Protein AF-0000000080309346 (afdb_homodimer)

Sequence (350 aa):
MGEFDDLDEEKTLVEESRDTLKDLIPDAPPVAPLEVVFDREMHQAGVISADVPYRALEIWTQNRVYMVDSTMTCCEVRDRHTGVEDKKHSVLGARLVGGQRKYGKTLHVARPFPVPGTEAVFERDGKRTPAGVTSKVERVVLHIRVTSVVMEQQGAWDDVTSAFLHPSFGHRGSRMGEFDDLDEEKTLVEESRDTLKDLIPDAPPVAPLEVVFDREMHQAGVISADVPYRALEIWTQNRVYMVDSTMTCCEVRDRHTGVEDKKHSVLGARLVGGQRKYGKTLHVARPFPVPGTEAVFERDGKRTPAGVTSKVERVVLHIRVTSVVMEQQGAWDDVTSAFLHPSFGHRGSR

Solvent-accessible surface area (backbone atoms only — not comparable to full-atom values): 19185 Å² total; per-residue (Å²): 137,88,71,87,65,75,70,64,69,71,65,64,67,73,63,61,74,76,68,48,64,41,77,75,34,80,76,19,55,99,56,66,57,60,41,79,42,81,42,78,45,80,41,56,63,86,63,70,70,55,74,60,76,54,62,21,32,39,41,28,34,88,58,35,32,40,29,18,27,67,87,33,27,24,74,46,37,24,34,58,88,77,61,48,72,46,91,76,49,78,46,58,72,15,31,57,39,12,14,36,38,77,52,93,52,30,36,35,38,22,29,44,49,40,36,36,44,16,18,40,32,24,24,32,88,97,43,90,51,68,56,36,68,52,65,50,24,65,40,29,39,37,36,41,36,38,37,34,31,42,44,90,66,92,7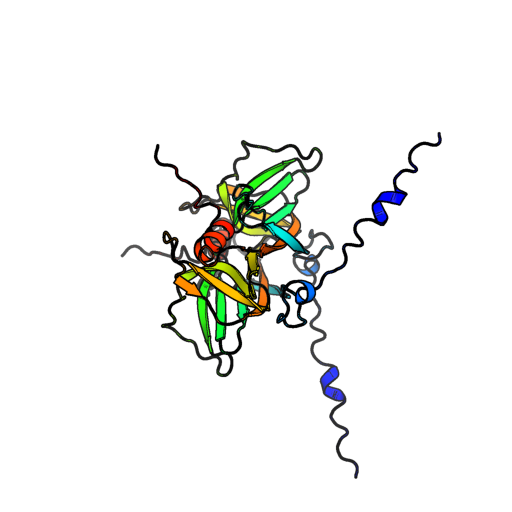5,54,55,66,57,49,51,42,42,68,49,38,40,86,68,50,82,74,64,85,123,138,84,72,86,64,76,79,67,65,73,74,68,64,83,74,63,75,75,74,47,63,43,76,76,34,79,76,18,54,99,56,67,55,62,41,79,43,82,42,78,45,81,41,56,63,87,62,70,70,57,73,59,75,56,63,21,31,39,41,28,34,89,58,33,33,38,29,18,27,67,86,34,27,25,75,44,37,24,34,56,87,78,61,49,72,46,93,77,49,78,44,59,71,15,31,56,41,11,14,37,37,77,52,93,54,30,36,36,38,23,29,43,48,39,34,36,42,17,18,38,34,2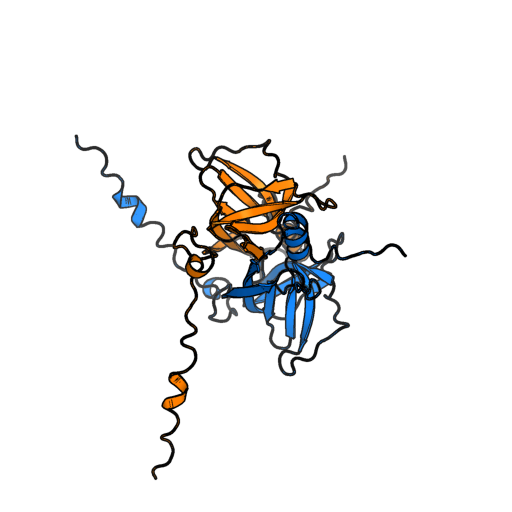4,25,31,87,96,43,92,49,66,54,37,68,53,65,52,25,64,39,30,38,37,36,40,34,38,36,36,32,41,41,88,67,91,75,53,56,67,58,50,51,40,43,68,50,38,41,86,69,49,80,76,63,87,124

Secondary structure (DSSP, 8-state):
-----TTSGGGTS-------HHHHSTT--SS-S-EEEEEEEEEETT---TTS--EEEEEEESSEEEEEETTSBEEEEEETTT--B-TT-TTTTPEEEEEEEEETTEEEEEESS--TTSEEEEE-TT-SSEEEEEEEEEEEEEEEEEEEEE-SSTT-HHHHHHHHH-TTS------/---TTGGGGGGG--------HHHHSTT--SS-S-EEEEEEEEEETT---TTS--EEEEEEESSEEEEEETTSBEEEEEETTT--B-TT-TTTTPEEEEEEEEETTEEEEEESS--TTSEEEEE-TT-SSEEEEEEEEEEEEEEEEEEEEE-SSTT-HHHHHHHHH-TTS------

Foldseek 3Di:
DPPDPPVPVVPPPPVVPPPQPCNVQVPFPRDHQEAEDEAEAEDEPPPPPLPDQDFFKWWDDPFKIFTAGPQQFGAWIAGPPPRHTDPPDQRHRWHWCEWWDDDPPDIDTGPPYYGANTWIWTCHPPDPDTSDIDPGTHHMYGYDYDYHYDYPDPDCVVVVCCSNVVSVPPDPPDD/DPPPPPPPPVVPPPPPVPPAPCNVQVPFPRDHQEAEDEAEAEDEPPPPPLPDQDFFKWWDDPFKIFTAGPQQFGAWIAGPPPRHTDPPDQRHRWGWCEWWDDDPPDIDTGPPYYGANTWIWTCHPPDPDTSDIDPGTHHMYGYDYDYHYDDPDPDCVVVVCCSNVVSVPPDPDDD

Organism: NCBI:txid927083

Nearest PDB structures (foldseek):
  8utw-assembly1_K  TM=1.770E-01  e=1.690E+00  Homo sapiens
  8uts-assembly1_K  TM=3.110E-01  e=6.000E+00  Homo sapiens
  8utw-assembly1_K  TM=1.766E-01  e=8.113E-01  Homo sapiens
  6rru-assembly1_A  TM=3.613E-01  e=8.367E+00  Drosophila melanogaster
  1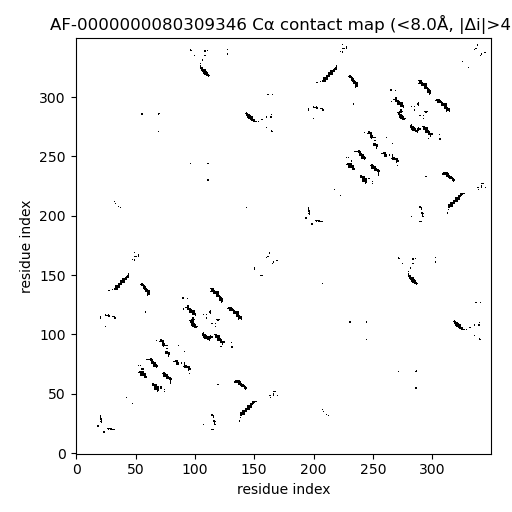qx1-assembly1_A  TM=3.593E-01  e=8.883E+00  Drosophila melanogaster

Radius of gyration: 21.92 Å; Cα contacts (8 Å, |Δi|>4): 772; chains: 2; bounding box: 73×60×72 Å

Structure (mmCIF, N/CA/C/O backbone):
data_AF-0000000080309346-model_v1
#
loop_
_entity.id
_entity.type
_entity.pdbx_description
1 polymer 'Uncharacterized protein'
#
loop_
_atom_site.group_PDB
_atom_site.id
_atom_site.type_symbol
_atom_site.label_atom_id
_atom_site.label_alt_id
_atom_site.label_comp_id
_atom_site.label_asym_id
_atom_site.label_entity_id
_atom_site.label_seq_id
_atom_site.pdbx_PDB_ins_code
_atom_site.Cartn_x
_atom_site.Cartn_y
_atom_site.Cartn_z
_atom_site.occupancy
_atom_site.B_iso_or_equiv
_atom_site.auth_seq_id
_atom_site.auth_comp_id
_atom_site.auth_asym_id
_atom_site.auth_atom_id
_atom_site.pdbx_PDB_model_num
ATOM 1 N N . MET A 1 1 ? 44.406 -11.766 17.891 1 22.55 1 MET A N 1
ATOM 2 C CA . MET A 1 1 ? 43.219 -12.555 18.234 1 22.55 1 MET A CA 1
ATOM 3 C C . MET A 1 1 ? 42.031 -11.648 18.516 1 22.55 1 MET A C 1
ATOM 5 O O . MET A 1 1 ? 40.875 -12.055 18.344 1 22.55 1 MET A O 1
ATOM 9 N N . GLY A 1 2 ? 42.188 -10.43 19.172 1 23.38 2 GLY A N 1
ATOM 10 C CA . GLY A 1 2 ? 41.188 -9.875 20.078 1 23.38 2 GLY A CA 1
ATOM 11 C C . GLY A 1 2 ? 40.062 -9.18 19.375 1 23.38 2 GLY A C 1
ATOM 12 O O . GLY A 1 2 ? 39.375 -8.344 19.969 1 23.38 2 GLY A O 1
ATOM 13 N N . GLU A 1 3 ? 39.781 -9.258 18.109 1 22.94 3 GLU A N 1
ATOM 14 C CA . GLU A 1 3 ? 39.344 -8.18 17.234 1 22.94 3 GLU A CA 1
ATOM 15 C C . GLU A 1 3 ? 37.844 -7.934 17.406 1 22.94 3 GLU A C 1
ATOM 17 O O . GLU A 1 3 ? 37.375 -6.805 17.234 1 22.94 3 GLU A O 1
ATOM 22 N N . PHE A 1 4 ? 36.906 -8.961 17.234 1 26.2 4 PHE A N 1
ATOM 23 C CA . PHE A 1 4 ? 35.594 -8.695 16.688 1 26.2 4 PHE A CA 1
ATOM 24 C C . PHE A 1 4 ? 34.656 -8.164 17.766 1 26.2 4 PHE A C 1
ATOM 26 O O . PHE A 1 4 ? 33.781 -8.875 18.234 1 26.2 4 PHE A O 1
ATOM 33 N N . ASP A 1 5 ? 35.031 -7.441 18.781 1 25.44 5 ASP A N 1
ATOM 34 C CA . ASP A 1 5 ? 34.312 -6.973 19.969 1 25.44 5 ASP A CA 1
ATOM 35 C C . ASP A 1 5 ? 33.188 -6.023 19.578 1 25.44 5 ASP A C 1
ATOM 37 O O . ASP A 1 5 ? 32.5 -5.496 20.453 1 25.44 5 ASP A O 1
ATOM 41 N N . ASP A 1 6 ? 33.312 -5.301 18.438 1 26.95 6 ASP A N 1
ATOM 42 C CA . ASP A 1 6 ? 32.562 -4.074 18.203 1 26.95 6 ASP A CA 1
ATOM 43 C C . ASP A 1 6 ? 31.094 -4.375 17.953 1 26.95 6 ASP A C 1
ATOM 45 O O . ASP A 1 6 ? 30.344 -3.5 17.516 1 26.95 6 ASP A O 1
ATOM 49 N N . LEU A 1 7 ? 30.656 -5.594 18.078 1 30.23 7 LEU A N 1
ATOM 50 C CA . LEU A 1 7 ? 29.312 -6.094 17.797 1 30.23 7 LEU A CA 1
ATOM 51 C C . LEU A 1 7 ? 28.312 -5.59 18.828 1 30.23 7 LEU A C 1
ATOM 53 O O . LEU A 1 7 ? 27.094 -5.688 18.625 1 30.23 7 LEU A O 1
ATOM 57 N N . ASP A 1 8 ? 28.781 -5.258 20.031 1 30.09 8 ASP A N 1
ATOM 58 C CA . ASP A 1 8 ? 27.906 -5.012 21.188 1 30.09 8 ASP A CA 1
ATOM 59 C C . ASP A 1 8 ? 27.172 -3.686 21.031 1 30.09 8 ASP A C 1
ATOM 61 O O . ASP A 1 8 ? 26.094 -3.502 21.609 1 30.09 8 ASP A O 1
ATOM 65 N N . GLU A 1 9 ? 27.875 -2.639 20.578 1 29.47 9 GLU A N 1
ATOM 66 C CA . GLU A 1 9 ? 27.328 -1.287 20.641 1 29.47 9 GLU A CA 1
ATOM 67 C C . GLU A 1 9 ? 26.141 -1.124 19.703 1 29.47 9 GLU A C 1
ATOM 69 O O . GLU A 1 9 ? 25.438 -0.109 19.734 1 29.47 9 GLU A O 1
ATOM 74 N N . GLU A 1 10 ? 26.078 -1.976 18.688 1 29.19 10 GLU A N 1
ATOM 75 C CA . GLU A 1 10 ? 25.062 -1.726 17.672 1 29.19 10 GLU A CA 1
ATOM 76 C C . GLU A 1 10 ? 23.672 -2.057 18.219 1 29.19 10 GLU A C 1
ATOM 78 O O . GLU A 1 10 ? 22.672 -1.909 17.5 1 29.19 10 GLU A O 1
ATOM 83 N N . LYS A 1 11 ? 23.5 -2.686 19.328 1 33.53 11 LYS A N 1
ATOM 84 C CA . LYS A 1 11 ? 22.25 -3.08 19.969 1 33.53 11 LYS A CA 1
ATOM 85 C C . LYS A 1 11 ? 21.453 -1.859 20.438 1 33.53 11 LYS A C 1
ATOM 87 O O . LYS A 1 11 ? 20.234 -1.921 20.578 1 33.53 11 LYS A O 1
ATOM 92 N N . THR A 1 12 ? 22.141 -0.915 21.094 1 30.8 12 THR A N 1
ATOM 93 C CA . THR A 1 12 ? 21.469 0.122 21.875 1 30.8 12 THR A CA 1
ATOM 94 C C . THR A 1 12 ? 20.656 1.041 20.969 1 30.8 12 THR A C 1
ATOM 96 O O . THR A 1 12 ? 19.734 1.722 21.422 1 30.8 12 THR A O 1
ATOM 99 N N . LEU A 1 13 ? 21.266 1.387 19.859 1 29.44 13 LEU A N 1
ATOM 100 C CA . LEU A 1 13 ? 20.719 2.594 19.234 1 29.44 13 LEU A CA 1
ATOM 101 C C . LEU A 1 13 ? 19.25 2.416 18.906 1 29.44 13 LEU A C 1
ATOM 103 O O . LEU A 1 13 ? 18.484 3.391 18.859 1 29.44 13 LEU A O 1
ATOM 107 N N . VAL A 1 14 ? 18.938 1.301 18.406 1 29.38 14 VAL A N 1
ATOM 108 C CA . VAL A 1 14 ? 17.594 1.393 17.828 1 29.38 14 VAL A CA 1
ATOM 109 C C . VAL A 1 14 ? 16.547 1.301 18.922 1 29.38 14 VAL A C 1
ATOM 111 O O . VAL A 1 14 ? 15.977 0.232 19.156 1 29.38 14 VAL A O 1
ATOM 114 N N . GLU A 1 15 ? 16.891 1.349 20.125 1 32.53 15 GLU A N 1
ATOM 115 C CA . GLU A 1 15 ? 15.75 1.558 21.016 1 32.53 15 GLU A CA 1
ATOM 116 C C . GLU A 1 15 ? 14.898 2.74 20.562 1 32.53 15 GLU A C 1
ATOM 118 O O . GLU A 1 15 ? 15.125 3.875 21 1 32.53 15 GLU A O 1
ATOM 123 N N . GLU A 1 16 ? 14.844 3.09 19.281 1 36.12 16 GLU A N 1
ATOM 124 C CA . GLU A 1 16 ? 14.047 4.207 18.766 1 36.12 16 GLU A CA 1
ATOM 125 C C . GLU A 1 16 ? 12.742 4.355 19.547 1 36.12 16 GLU A C 1
ATOM 127 O O . GLU A 1 16 ? 12 3.383 19.719 1 36.12 16 GLU A O 1
ATOM 132 N N . SER A 1 17 ? 12.656 5.156 20.484 1 36.19 17 SER A N 1
ATOM 133 C CA . SER A 1 17 ? 11.461 5.602 21.203 1 36.19 17 SER A CA 1
ATOM 134 C C . SER A 1 17 ? 10.211 5.41 20.344 1 36.19 17 SER A C 1
ATOM 136 O O . SER A 1 17 ? 10.109 5.953 19.25 1 36.19 17 SER A O 1
ATOM 138 N N . ARG A 1 18 ? 9.641 4.258 20.281 1 41.69 18 ARG A N 1
ATOM 139 C CA . ARG A 1 18 ? 8.344 3.971 19.672 1 41.69 18 ARG A CA 1
ATOM 140 C C . ARG A 1 18 ? 7.414 5.176 19.766 1 41.69 18 ARG A C 1
ATOM 142 O O . ARG A 1 18 ? 6.672 5.312 20.734 1 41.69 18 ARG A O 1
ATOM 149 N N . ASP A 1 19 ? 7.965 6.355 19.578 1 50.31 19 ASP A N 1
ATOM 150 C CA . ASP A 1 19 ? 7.008 7.449 19.453 1 50.31 19 ASP A CA 1
ATOM 151 C C . ASP A 1 19 ? 5.746 6.988 18.719 1 50.31 19 ASP A C 1
ATOM 153 O O . ASP A 1 19 ? 5.824 6.348 17.672 1 50.31 19 ASP A O 1
ATOM 157 N N . THR A 1 20 ? 4.777 6.805 19.562 1 65.5 20 THR A N 1
ATOM 158 C CA . THR A 1 20 ? 3.447 6.422 19.109 1 65.5 20 THR A CA 1
ATOM 159 C C . THR A 1 20 ? 2.84 7.52 18.234 1 65.5 20 THR A C 1
ATOM 161 O O . THR A 1 20 ? 3.336 8.648 18.219 1 65.5 20 THR A O 1
ATOM 164 N N . LEU A 1 21 ? 2.107 7.18 17.266 1 75.38 21 LEU A N 1
ATOM 165 C CA . LEU A 1 21 ? 1.344 8.117 16.438 1 75.38 21 LEU A CA 1
ATOM 166 C C . LEU A 1 21 ? 0.825 9.273 17.297 1 75.38 21 LEU A C 1
ATOM 168 O O . LEU A 1 21 ? 0.794 10.422 16.844 1 75.38 21 LEU A O 1
ATOM 172 N N . LYS A 1 22 ? 0.663 9.055 18.531 1 76.19 22 LYS A N 1
ATOM 173 C CA . LYS A 1 22 ? 0.083 10.055 19.422 1 76.19 22 LYS A CA 1
ATOM 174 C C . LYS A 1 22 ? 1.103 11.133 19.781 1 76.19 22 LYS A C 1
ATOM 176 O O . LYS A 1 22 ? 0.738 12.281 20.016 1 76.19 22 LYS A O 1
ATOM 181 N N . ASP A 1 23 ? 2.299 10.758 19.797 1 76.56 23 ASP A N 1
ATOM 182 C CA . ASP A 1 23 ? 3.346 11.719 20.141 1 76.56 23 ASP A CA 1
ATOM 183 C C . ASP A 1 23 ? 3.574 12.695 18.984 1 76.56 23 ASP A C 1
ATOM 185 O O . ASP A 1 23 ? 4.051 13.812 19.203 1 76.56 23 ASP A O 1
ATOM 189 N N . LEU A 1 24 ? 3.168 12.266 17.891 1 77.19 24 LEU A N 1
ATOM 190 C CA . LEU A 1 24 ? 3.41 13.062 16.688 1 77.19 24 LEU A CA 1
ATOM 191 C C . LEU A 1 24 ? 2.164 13.844 16.297 1 77.19 24 LEU A C 1
ATOM 193 O O . LEU A 1 24 ? 2.252 15.023 15.953 1 77.19 24 LEU A O 1
ATOM 197 N N . ILE A 1 25 ? 1.059 13.164 16.438 1 81.38 25 ILE A N 1
ATOM 198 C CA . ILE A 1 25 ? -0.23 13.742 16.078 1 81.38 25 ILE A CA 1
ATOM 199 C C . ILE A 1 25 ? -1.135 13.797 17.312 1 81.38 25 ILE A C 1
ATOM 201 O O . ILE A 1 25 ? -1.684 12.773 17.719 1 81.38 25 ILE A O 1
ATOM 205 N N . PRO A 1 26 ? -1.257 14.867 17.891 1 78.75 26 PRO A N 1
ATOM 206 C CA . PRO A 1 26 ? -1.92 15.023 19.188 1 78.75 26 PRO A CA 1
ATOM 207 C C . PRO A 1 26 ? -3.297 14.367 19.219 1 78.75 26 PRO A C 1
ATOM 209 O O . PRO A 1 26 ? -3.684 13.789 20.25 1 78.75 26 PRO A O 1
ATOM 212 N N . ASP A 1 27 ? -4.129 14.406 18.219 1 80.56 27 ASP A N 1
ATOM 213 C CA . ASP A 1 27 ? -5.496 13.898 18.266 1 80.56 27 ASP A CA 1
ATOM 214 C C . ASP A 1 27 ? -5.598 12.531 17.594 1 80.56 27 ASP A C 1
ATOM 216 O O . ASP A 1 27 ? -6.695 12.07 17.266 1 80.56 27 ASP A O 1
ATOM 220 N N . ALA A 1 28 ? -4.434 12.008 17.547 1 83.06 28 ALA A N 1
ATOM 221 C CA . ALA A 1 28 ? -4.473 10.656 16.984 1 83.06 28 ALA A CA 1
ATOM 222 C C . ALA A 1 28 ? -5 9.656 18 1 83.06 28 ALA A C 1
ATOM 224 O O . ALA A 1 28 ? -4.605 9.68 19.172 1 83.06 28 ALA A O 1
ATOM 225 N N . PRO A 1 29 ? -5.961 8.82 17.562 1 77.94 29 PRO A N 1
ATOM 226 C CA . PRO A 1 29 ? -6.395 7.75 18.453 1 77.94 29 PRO A CA 1
ATOM 227 C C . PRO A 1 29 ? -5.27 6.773 18.797 1 77.94 29 PRO A C 1
ATOM 229 O O . PRO A 1 29 ? -4.285 6.684 18.062 1 77.94 29 PRO A O 1
ATOM 232 N N . PRO A 1 30 ? -5.41 6.117 19.891 1 79.19 30 PRO A N 1
ATOM 233 C CA . PRO A 1 30 ? -4.383 5.164 20.328 1 79.19 30 PRO A CA 1
ATOM 234 C C . PRO A 1 30 ? -4.441 3.848 19.547 1 79.19 30 PRO A C 1
ATOM 236 O O . PRO A 1 30 ? -4.645 2.787 20.156 1 79.19 30 PRO A O 1
ATOM 239 N N . VAL A 1 31 ? -4.438 3.895 18.375 1 75.94 31 VAL A N 1
ATOM 240 C CA . VAL A 1 31 ? -4.434 2.73 17.5 1 75.94 31 VAL A CA 1
ATOM 241 C C . VAL A 1 31 ? -3.15 2.713 16.672 1 75.94 31 VAL A C 1
ATOM 243 O O . VAL A 1 31 ? -2.432 3.713 16.609 1 75.94 31 VAL A O 1
ATOM 246 N N . ALA A 1 32 ? -2.953 1.52 16.094 1 82.19 32 ALA A N 1
ATOM 247 C CA . ALA A 1 32 ? -1.79 1.4 15.227 1 82.19 32 ALA A CA 1
ATOM 248 C C . ALA A 1 32 ? -1.938 2.289 13.992 1 82.19 32 ALA A C 1
ATOM 250 O O . ALA A 1 32 ? -3.051 2.508 13.508 1 82.19 32 ALA A O 1
ATOM 251 N N . PRO A 1 33 ? -0.852 2.814 13.555 1 86.12 33 PRO A N 1
ATOM 252 C CA . PRO A 1 33 ? -0.924 3.627 12.336 1 86.12 33 PRO A CA 1
ATOM 253 C C . PRO A 1 33 ? -1.549 2.877 11.164 1 86.12 33 PRO A C 1
ATOM 255 O O . PRO A 1 33 ? -2.131 3.496 10.273 1 86.12 33 PRO A O 1
ATOM 258 N N . LEU A 1 34 ? -1.306 1.601 11.219 1 91.56 34 LEU A N 1
ATOM 259 C CA . LEU A 1 34 ? -1.814 0.737 10.164 1 91.56 34 LEU A CA 1
ATOM 260 C C . LEU A 1 34 ? -2.125 -0.657 10.695 1 91.56 34 LEU A C 1
ATOM 262 O O . LEU A 1 34 ? -1.259 -1.307 11.289 1 91.56 34 LEU A O 1
ATOM 266 N N . GLU A 1 35 ? -3.291 -1.071 10.523 1 89.06 35 GLU A N 1
ATOM 267 C CA . GLU A 1 35 ? -3.668 -2.457 10.789 1 89.06 35 GLU A CA 1
ATOM 268 C C . GLU A 1 35 ? -3.537 -3.311 9.531 1 89.06 35 GLU A C 1
ATOM 270 O O . GLU A 1 35 ? -3.996 -2.918 8.453 1 89.06 35 GLU A O 1
ATOM 275 N N . VAL A 1 36 ? -2.889 -4.422 9.672 1 89.06 36 VAL A N 1
ATOM 276 C CA . VAL A 1 36 ? -2.711 -5.32 8.531 1 89.06 36 VAL A CA 1
ATOM 277 C C . VAL A 1 36 ? -3.531 -6.59 8.742 1 89.06 36 VAL A C 1
ATOM 279 O O . VAL A 1 36 ? -3.422 -7.246 9.781 1 89.06 36 VAL A O 1
ATOM 282 N N . VAL A 1 37 ? -4.336 -6.852 7.781 1 87 37 VAL A N 1
ATOM 283 C CA . VAL A 1 37 ? -5.141 -8.07 7.797 1 87 37 VAL A CA 1
ATOM 284 C C . VAL A 1 37 ? -4.699 -8.992 6.664 1 87 37 VAL A C 1
ATOM 286 O O . VAL A 1 37 ? -4.547 -8.562 5.52 1 87 37 VAL A O 1
ATOM 289 N N . PHE A 1 38 ? -4.484 -10.18 6.957 1 85.06 38 PHE A N 1
ATOM 290 C CA . PHE A 1 38 ? -4.102 -11.188 5.98 1 85.06 38 PHE A CA 1
ATOM 291 C C . PHE A 1 38 ? -5.309 -12.023 5.562 1 85.06 38 PHE A C 1
ATOM 293 O O . PHE A 1 38 ? -5.871 -12.758 6.375 1 85.06 38 PHE A O 1
ATOM 300 N N . ASP A 1 39 ? -5.672 -11.844 4.27 1 81.94 39 ASP A N 1
ATOM 301 C CA . ASP A 1 39 ? -6.828 -12.547 3.721 1 81.94 39 ASP A CA 1
ATOM 302 C C . ASP A 1 39 ? -6.391 -13.727 2.854 1 81.94 39 ASP A C 1
ATOM 304 O O . ASP A 1 39 ? -5.547 -13.578 1.969 1 81.94 39 ASP A O 1
ATOM 308 N N . ARG A 1 40 ? -6.973 -14.836 3.125 1 83.88 40 ARG A N 1
ATOM 309 C CA . ARG A 1 40 ? -6.711 -16.031 2.322 1 83.88 40 ARG A CA 1
ATOM 310 C C . ARG A 1 40 ? -7.969 -16.484 1.587 1 83.88 40 ARG A C 1
ATOM 312 O O . ARG A 1 40 ? -9.055 -16.516 2.17 1 83.88 40 ARG A O 1
ATOM 319 N N . GLU A 1 41 ? -7.723 -16.734 0.327 1 78.19 41 GLU A N 1
ATOM 320 C CA . GLU A 1 41 ? -8.836 -17.234 -0.472 1 78.19 41 GLU A CA 1
ATOM 321 C C . GLU A 1 41 ? -8.398 -18.406 -1.342 1 78.19 41 GLU A C 1
ATOM 323 O O . GLU A 1 41 ? -7.266 -18.438 -1.833 1 78.19 41 GLU A O 1
ATOM 328 N N . MET A 1 42 ? -9.273 -19.391 -1.465 1 76.5 42 MET A N 1
ATOM 329 C CA . MET A 1 42 ? -9.047 -20.516 -2.373 1 76.5 42 MET A CA 1
ATOM 330 C C . MET A 1 42 ? -10.086 -20.531 -3.484 1 76.5 42 MET A C 1
ATOM 332 O O . MET A 1 42 ? -11.281 -20.375 -3.223 1 76.5 42 MET A O 1
ATOM 336 N N . HIS A 1 43 ? -9.523 -20.438 -4.648 1 72.81 43 HIS A N 1
ATOM 337 C CA . HIS A 1 43 ? -10.438 -20.5 -5.781 1 72.81 43 HIS A CA 1
ATOM 338 C C . HIS A 1 43 ? -10.086 -21.656 -6.707 1 72.81 43 HIS A C 1
ATOM 340 O O . HIS A 1 43 ? -8.945 -22.125 -6.727 1 72.81 43 HIS A O 1
ATOM 346 N N . GLN A 1 44 ? -11.164 -22.234 -7.227 1 64.75 44 GLN A N 1
ATOM 347 C CA . GLN A 1 44 ? -10.93 -23.125 -8.352 1 64.75 44 GLN A CA 1
ATOM 348 C C . GLN A 1 44 ? -10.758 -22.359 -9.656 1 64.75 44 GLN A C 1
ATOM 350 O O . GLN A 1 44 ? -11.297 -21.25 -9.797 1 64.75 44 GLN A O 1
ATOM 355 N N . ALA A 1 45 ? -9.984 -22.953 -10.477 1 57.31 45 ALA A N 1
ATOM 356 C CA . ALA A 1 45 ? -9.773 -22.312 -11.766 1 57.31 45 ALA A CA 1
ATOM 357 C C . ALA A 1 45 ? -11.102 -21.984 -12.445 1 57.31 45 ALA A C 1
ATOM 359 O O . ALA A 1 45 ? -12.031 -22.797 -12.406 1 57.31 45 ALA A O 1
ATOM 360 N N . GLY A 1 46 ? -11.289 -20.719 -12.961 1 56.28 46 GLY A N 1
ATOM 361 C CA . GLY A 1 46 ? -12.492 -20.375 -13.703 1 56.28 46 GLY A CA 1
ATOM 362 C C . GLY A 1 46 ? -13.469 -19.531 -12.906 1 56.28 46 GLY A C 1
ATOM 363 O O . GLY A 1 46 ? -14.398 -18.953 -13.469 1 56.28 46 GLY A O 1
ATOM 364 N N . VAL A 1 47 ? -13.406 -19.719 -11.68 1 51.5 47 VAL A N 1
ATOM 365 C CA . VAL A 1 47 ? -14.398 -19.016 -10.867 1 51.5 47 VAL A CA 1
ATOM 366 C C . VAL A 1 47 ? -13.828 -17.688 -10.391 1 51.5 47 VAL A C 1
ATOM 368 O O . VAL A 1 47 ? -14.414 -17.016 -9.531 1 51.5 47 VAL A O 1
ATOM 371 N N . ILE A 1 48 ? -12.773 -17.406 -10.891 1 52.34 48 ILE A N 1
ATOM 372 C CA . ILE A 1 48 ? -12.227 -16.156 -10.375 1 52.34 48 ILE A CA 1
ATOM 373 C C . ILE A 1 48 ? -13.125 -14.992 -10.781 1 52.34 48 ILE A C 1
ATOM 375 O O . ILE A 1 48 ? -13.391 -14.789 -11.969 1 52.34 48 ILE A O 1
ATOM 379 N N . SER A 1 49 ? -14.094 -14.688 -9.992 1 46.88 49 SER A N 1
ATOM 380 C CA . SER A 1 49 ? -14.852 -13.469 -10.281 1 46.88 49 SER A CA 1
ATOM 381 C C . SER A 1 49 ? -13.953 -12.234 -10.211 1 46.88 49 SER A C 1
ATOM 383 O O . SER A 1 49 ? -13.391 -11.922 -9.164 1 46.88 49 SER A O 1
ATOM 385 N N . ALA A 1 50 ? -13.367 -11.945 -11.258 1 47.16 50 ALA A N 1
ATOM 386 C CA . ALA A 1 50 ? -12.555 -10.758 -11.508 1 47.16 50 ALA A CA 1
ATOM 387 C C . ALA A 1 50 ? -13.25 -9.5 -11 1 47.16 50 ALA A C 1
ATOM 389 O O . ALA A 1 50 ? -12.625 -8.445 -10.852 1 47.16 50 ALA A O 1
ATOM 390 N N . ASP A 1 51 ? -14.523 -9.594 -10.688 1 45.78 51 ASP A N 1
ATOM 391 C CA . ASP A 1 51 ? -15.32 -8.375 -10.68 1 45.78 51 ASP A CA 1
ATOM 392 C C . ASP A 1 51 ? -15.211 -7.648 -9.344 1 45.78 51 ASP A C 1
ATOM 394 O O . ASP A 1 51 ? -15.766 -6.562 -9.172 1 45.78 51 ASP A O 1
ATOM 398 N N . VAL A 1 52 ? -14.75 -8.312 -8.453 1 51.34 52 VAL A N 1
ATOM 399 C CA . VAL A 1 52 ? -14.82 -7.465 -7.266 1 51.34 52 VAL A CA 1
ATOM 400 C C . VAL A 1 52 ? -13.484 -6.762 -7.047 1 51.34 52 VAL A C 1
ATOM 402 O O . VAL A 1 52 ? -12.453 -7.414 -6.898 1 51.34 52 VAL A O 1
ATOM 405 N N . PRO A 1 53 ? -13.609 -5.461 -7.387 1 57.41 53 PRO A N 1
ATOM 406 C CA . PRO A 1 53 ? -12.375 -4.734 -7.074 1 57.41 53 PRO A CA 1
ATOM 407 C C . PRO A 1 53 ? -11.805 -5.098 -5.703 1 57.41 53 PRO A C 1
ATOM 409 O O . PRO A 1 53 ? -12.555 -5.172 -4.723 1 57.41 53 PRO A O 1
ATOM 412 N N . TYR A 1 54 ? -10.734 -5.641 -5.777 1 68.25 54 TYR A N 1
ATOM 413 C CA . TYR A 1 54 ? -10.133 -5.98 -4.492 1 68.25 54 TYR A CA 1
ATOM 414 C C . TYR A 1 54 ? -9.883 -4.727 -3.662 1 68.25 54 TYR A C 1
ATOM 416 O O . TYR A 1 54 ? -9.203 -3.799 -4.113 1 68.25 54 TYR A O 1
ATOM 424 N N . ARG A 1 55 ? -10.586 -4.723 -2.639 1 81.75 55 ARG A N 1
ATOM 425 C CA . ARG A 1 55 ? -10.383 -3.686 -1.633 1 81.75 55 ARG A CA 1
ATOM 426 C C . ARG A 1 55 ? -9.109 -3.941 -0.835 1 81.75 55 ARG A C 1
ATOM 428 O O . ARG A 1 55 ? -9.031 -4.906 -0.073 1 81.75 55 ARG A O 1
ATOM 435 N N . ALA A 1 56 ? -8.188 -3.096 -1.114 1 88.94 56 ALA A N 1
ATOM 436 C CA . ALA A 1 56 ? -6.883 -3.289 -0.488 1 88.94 56 ALA A CA 1
ATOM 437 C C . ALA A 1 56 ? -6.773 -2.496 0.811 1 88.94 56 ALA A C 1
ATOM 439 O O . ALA A 1 56 ? -6.117 -2.932 1.759 1 88.94 56 ALA A O 1
ATOM 440 N N . LEU A 1 57 ? -7.445 -1.366 0.803 1 94.19 57 LEU A N 1
ATOM 441 C CA . LEU A 1 57 ? -7.312 -0.455 1.934 1 94.19 57 LEU A CA 1
ATOM 442 C C . LEU A 1 57 ? -8.68 0.051 2.387 1 94.19 57 LEU A C 1
ATOM 444 O O . LEU A 1 57 ? -9.523 0.404 1.557 1 94.19 57 LEU A O 1
ATOM 448 N N . GLU A 1 58 ? -8.859 0.066 3.666 1 95.5 58 GLU A N 1
ATOM 449 C CA . GLU A 1 58 ? -10.008 0.729 4.277 1 95.5 58 GLU A CA 1
ATOM 450 C C . GLU A 1 58 ? -9.578 1.939 5.098 1 95.5 58 GLU A C 1
ATOM 452 O O . GLU A 1 58 ? -8.719 1.827 5.969 1 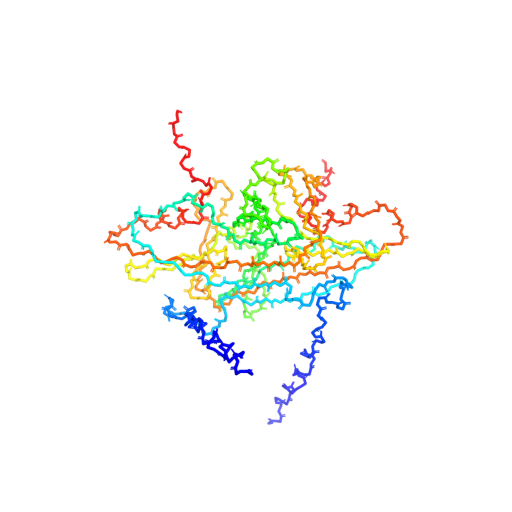95.5 58 GLU A O 1
ATOM 457 N N . ILE A 1 59 ? -10.141 2.986 4.832 1 97.75 59 ILE A N 1
ATOM 458 C CA . ILE A 1 59 ? -9.93 4.211 5.594 1 97.75 59 ILE A CA 1
ATOM 459 C C . ILE A 1 59 ? -11.211 4.582 6.336 1 97.75 59 ILE A C 1
ATOM 461 O O . ILE A 1 59 ? -12.211 4.965 5.715 1 97.75 59 ILE A O 1
ATOM 465 N N . TRP A 1 60 ? -11.125 4.492 7.609 1 97.12 60 TRP A N 1
ATOM 466 C CA . TRP A 1 60 ? -12.312 4.715 8.438 1 97.12 60 TRP A CA 1
ATOM 467 C C . TRP A 1 60 ? -12.312 6.125 9.008 1 97.12 60 TRP A C 1
ATOM 469 O O . TRP A 1 60 ? -11.336 6.559 9.617 1 97.12 60 TRP A O 1
ATOM 479 N N . THR A 1 61 ? -13.32 6.82 8.82 1 97 61 THR A N 1
ATOM 480 C CA . THR A 1 61 ? -13.602 8.078 9.508 1 97 61 THR A CA 1
ATOM 481 C C . THR A 1 61 ? -14.797 7.93 10.445 1 97 61 THR A C 1
ATOM 483 O O . THR A 1 61 ? -15.281 6.816 10.664 1 97 61 THR A O 1
ATOM 486 N N . GLN A 1 62 ? -15.18 9.086 10.969 1 95.62 62 GLN A N 1
ATOM 487 C CA . GLN A 1 62 ? -16.266 9.047 11.93 1 95.62 62 GLN A CA 1
ATOM 488 C C . GLN A 1 62 ? -17.547 8.508 11.289 1 95.62 62 GLN A C 1
ATOM 490 O O . GLN A 1 62 ? -18.266 7.719 11.898 1 95.62 62 GLN A O 1
ATOM 495 N N . ASN A 1 63 ? -17.766 8.859 10.016 1 96.5 63 ASN A N 1
ATOM 496 C CA . ASN A 1 63 ? -19.078 8.562 9.453 1 96.5 63 ASN A CA 1
ATOM 497 C C . ASN A 1 63 ? -18.969 7.695 8.195 1 96.5 63 ASN A C 1
ATOM 499 O O . ASN A 1 63 ? -19.969 7.168 7.715 1 96.5 63 ASN A O 1
ATOM 503 N N . ARG A 1 64 ? -17.781 7.59 7.668 1 97.75 64 ARG A N 1
ATOM 504 C CA . ARG A 1 64 ? -17.641 6.91 6.387 1 97.75 64 ARG A CA 1
ATOM 505 C C . ARG A 1 64 ? -16.469 5.93 6.418 1 97.75 64 ARG A C 1
ATOM 507 O O . ARG A 1 64 ? -15.531 6.102 7.199 1 97.75 64 ARG A O 1
ATOM 514 N N . VAL A 1 65 ? -16.609 4.996 5.602 1 97.5 65 VAL A N 1
ATOM 515 C CA . VAL A 1 65 ? -15.492 4.109 5.266 1 97.5 65 VAL A CA 1
ATOM 516 C C . VAL A 1 65 ? -15.18 4.227 3.775 1 97.5 65 VAL A C 1
ATOM 518 O O . VAL A 1 65 ? -16.062 4.051 2.93 1 97.5 65 VAL A O 1
ATOM 521 N N . TYR A 1 66 ? -13.992 4.574 3.479 1 96.81 66 TYR A N 1
ATOM 522 C CA . TYR A 1 66 ? -13.508 4.664 2.105 1 96.81 66 TYR A CA 1
ATOM 523 C C . TYR A 1 66 ? -12.711 3.422 1.725 1 96.81 66 TYR A C 1
ATOM 525 O O . TYR A 1 66 ? -11.703 3.102 2.363 1 96.81 66 TYR A O 1
ATOM 533 N N . MET A 1 67 ? -13.18 2.754 0.702 1 95.06 67 MET A N 1
ATOM 534 C CA . MET A 1 67 ? -12.461 1.591 0.19 1 95.06 67 MET A CA 1
ATOM 535 C C . MET A 1 67 ? -11.578 1.975 -0.994 1 95.06 67 MET A C 1
ATOM 537 O O . MET A 1 67 ? -12.047 2.623 -1.934 1 95.06 67 MET A O 1
ATOM 541 N N . VAL A 1 68 ? -10.352 1.559 -0.833 1 92.69 68 VAL A N 1
ATOM 542 C CA . VAL A 1 68 ? -9.352 1.851 -1.858 1 92.69 68 VAL A CA 1
ATOM 543 C C . VAL A 1 68 ? -8.844 0.547 -2.469 1 92.69 68 VAL A C 1
ATOM 545 O O . VAL A 1 68 ? -8.562 -0.414 -1.749 1 92.69 68 VAL A O 1
ATOM 548 N N . ASP A 1 69 ? -8.727 0.508 -3.732 1 85.5 69 ASP A N 1
ATOM 549 C CA . ASP A 1 69 ? -8.289 -0.719 -4.391 1 85.5 69 ASP A CA 1
ATOM 550 C C . ASP A 1 69 ? -6.77 -0.782 -4.488 1 85.5 69 ASP A C 1
ATOM 552 O O . ASP A 1 69 ? -6.07 0.074 -3.943 1 85.5 69 ASP A O 1
ATOM 556 N N . SER A 1 70 ? -6.238 -1.788 -5.137 1 78.56 70 SER A N 1
ATOM 557 C CA . SER A 1 70 ? -4.801 -2.049 -5.18 1 78.56 70 SER A CA 1
ATOM 558 C C . SER A 1 70 ? -4.07 -0.993 -6.004 1 78.56 70 SER A C 1
ATOM 560 O O . SER A 1 70 ? -2.846 -0.887 -5.938 1 78.56 70 SER A O 1
ATOM 562 N N . THR A 1 71 ? -4.77 -0.267 -6.777 1 76.69 71 THR A N 1
ATOM 563 C CA . THR A 1 71 ? -4.16 0.823 -7.531 1 76.69 71 THR A CA 1
ATOM 564 C C . THR A 1 71 ? -4.258 2.135 -6.758 1 76.69 71 THR A C 1
ATOM 566 O O . THR A 1 71 ? -3.938 3.201 -7.289 1 76.69 71 THR A O 1
ATOM 569 N N . MET A 1 72 ? -4.812 2.107 -5.559 1 84.25 72 MET A N 1
ATOM 570 C CA . MET A 1 72 ? -4.945 3.232 -4.637 1 84.25 72 MET A CA 1
ATOM 571 C C . MET A 1 72 ? -6.074 4.16 -5.074 1 84.25 72 MET A C 1
ATOM 573 O O . MET A 1 72 ? -6.062 5.352 -4.758 1 84.25 72 MET A O 1
ATOM 577 N N . THR A 1 73 ? -6.996 3.635 -5.801 1 87.12 73 THR A N 1
ATOM 578 C CA . THR A 1 73 ? -8.172 4.387 -6.227 1 87.12 73 THR A CA 1
ATOM 579 C C . THR A 1 73 ? -9.359 4.09 -5.32 1 87.12 73 THR A C 1
ATOM 581 O O . THR A 1 73 ? -9.625 2.932 -4.988 1 87.12 73 THR A O 1
ATOM 584 N N . CYS A 1 74 ? -9.984 5.191 -5 1 93.12 74 CYS A N 1
ATOM 585 C CA . CYS A 1 74 ? -11.188 4.992 -4.191 1 93.12 74 CYS A CA 1
ATOM 586 C C . CYS A 1 74 ? -12.289 4.324 -5.008 1 93.12 74 CYS A C 1
ATOM 588 O O . CYS A 1 74 ? -12.789 4.906 -5.977 1 93.12 74 CYS A O 1
ATOM 590 N N . CYS A 1 75 ? -12.727 3.197 -4.613 1 91.62 75 CYS A N 1
ATOM 591 C CA . CYS A 1 75 ? -13.656 2.434 -5.438 1 91.62 75 CYS A CA 1
ATOM 592 C C . CYS A 1 75 ? -15.016 2.322 -4.758 1 91.62 75 CYS A C 1
ATOM 594 O O . CYS A 1 75 ? -16 1.966 -5.398 1 91.62 75 CYS A O 1
ATOM 596 N N . GLU A 1 76 ? -15.086 2.58 -3.521 1 94.06 76 GLU A N 1
ATOM 597 C CA . GLU A 1 76 ? -16.344 2.467 -2.781 1 94.06 76 GLU A CA 1
ATOM 598 C C . GLU A 1 76 ? -16.328 3.355 -1.54 1 94.06 76 GLU A C 1
ATOM 600 O O . GLU A 1 76 ? -15.297 3.498 -0.882 1 94.06 76 GLU A O 1
ATOM 605 N N . VAL A 1 77 ? -17.422 3.949 -1.282 1 96.5 77 VAL A N 1
ATOM 606 C CA . VAL A 1 77 ? -17.625 4.707 -0.052 1 96.5 77 VAL A CA 1
ATOM 607 C C . VAL A 1 77 ? -18.906 4.23 0.639 1 96.5 77 VAL A C 1
ATOM 609 O O . VAL A 1 77 ? -19.953 4.129 0.007 1 96.5 77 VAL A O 1
ATOM 612 N N . ARG A 1 78 ? -18.734 3.963 1.924 1 96.69 78 ARG A N 1
ATOM 613 C CA . ARG A 1 78 ? -19.891 3.461 2.67 1 96.69 78 ARG A CA 1
ATOM 614 C C . ARG A 1 78 ? -20.141 4.309 3.91 1 96.69 78 ARG A C 1
ATOM 616 O O . ARG A 1 78 ? -19.219 4.82 4.527 1 96.69 78 ARG A O 1
ATOM 623 N N . ASP A 1 79 ? -21.422 4.395 4.176 1 97.25 79 ASP A N 1
ATOM 624 C CA . ASP A 1 79 ? -21.781 4.914 5.488 1 97.25 79 ASP A CA 1
ATOM 625 C C . ASP A 1 79 ? -21.344 3.959 6.598 1 97.25 79 ASP A C 1
ATOM 627 O O . ASP A 1 79 ? -21.625 2.762 6.547 1 97.25 79 ASP A O 1
ATOM 631 N N . ARG A 1 80 ? -20.656 4.457 7.5 1 95.88 80 ARG A N 1
ATOM 632 C CA . ARG A 1 80 ? -20.062 3.611 8.531 1 95.88 80 ARG A CA 1
ATOM 633 C C . ARG A 1 80 ? -21.141 2.979 9.406 1 95.88 80 ARG A C 1
ATOM 635 O O . ARG A 1 80 ? -20.984 1.85 9.875 1 95.88 80 ARG A O 1
ATOM 642 N N . HIS A 1 81 ? -22.219 3.631 9.703 1 95.38 81 HIS A N 1
ATOM 643 C CA . HIS A 1 81 ? -23.234 3.186 10.641 1 95.38 81 HIS A CA 1
ATOM 644 C C . HIS A 1 81 ? -24.234 2.25 9.969 1 95.38 81 HIS A C 1
ATOM 646 O O . HIS A 1 81 ? -24.672 1.269 10.578 1 95.38 81 HIS A O 1
ATOM 652 N N . THR A 1 82 ? -24.5 2.492 8.727 1 95.06 82 THR A N 1
ATOM 653 C CA . THR A 1 82 ? -25.547 1.729 8.055 1 95.06 82 THR A CA 1
ATOM 654 C C . THR A 1 82 ? -24.938 0.722 7.082 1 95.06 82 THR A C 1
ATOM 656 O O . THR A 1 82 ? -25.609 -0.239 6.684 1 95.06 82 THR A O 1
ATOM 659 N N . GLY A 1 83 ? -23.75 0.987 6.605 1 93.81 83 GLY A N 1
ATOM 660 C CA . GLY A 1 83 ? -23.109 0.131 5.621 1 93.81 83 GLY A CA 1
ATOM 661 C C . GLY A 1 83 ? -23.547 0.43 4.199 1 93.81 83 GLY A C 1
ATOM 662 O O . GLY A 1 83 ? -23.047 -0.174 3.248 1 93.81 83 GLY A O 1
ATOM 663 N N . VAL A 1 84 ? -24.438 1.38 4.082 1 96.12 84 VAL A N 1
ATOM 664 C CA . VAL A 1 84 ? -24.984 1.685 2.76 1 96.12 84 VAL A CA 1
ATOM 665 C C . VAL A 1 84 ? -23.938 2.408 1.924 1 96.12 84 VAL A C 1
ATOM 667 O O . VAL A 1 84 ? -23.266 3.316 2.414 1 96.12 84 VAL A O 1
ATOM 670 N N . GLU A 1 85 ? -23.906 2.004 0.693 1 95.62 85 GLU A N 1
ATOM 671 C CA . GLU A 1 85 ? -22.938 2.59 -0.234 1 95.62 85 GLU A CA 1
ATOM 672 C C . GLU A 1 85 ? -23.391 3.973 -0.697 1 95.62 85 GLU A C 1
ATOM 674 O O . GLU A 1 85 ? -24.562 4.18 -0.998 1 95.62 85 GLU A O 1
ATOM 679 N N . ASP A 1 86 ? -22.406 4.945 -0.719 1 95.94 86 ASP A N 1
ATOM 680 C CA . ASP A 1 86 ? -22.609 6.246 -1.352 1 95.94 86 ASP A CA 1
ATOM 681 C C . ASP A 1 86 ? -22.047 6.262 -2.77 1 95.94 86 ASP A C 1
ATOM 683 O O . ASP A 1 86 ? -20.891 6.629 -2.98 1 95.94 86 ASP A O 1
ATOM 687 N N . LYS A 1 87 ? -22.812 6.035 -3.756 1 94.44 87 LYS A N 1
ATOM 688 C CA . LYS A 1 87 ? -22.391 5.832 -5.137 1 94.44 87 LYS A CA 1
ATOM 689 C C . LYS A 1 87 ? -22.031 7.16 -5.801 1 94.44 87 LYS A C 1
ATOM 691 O O . LYS A 1 87 ? -21.438 7.18 -6.879 1 94.44 87 LYS A O 1
ATOM 696 N N . LYS A 1 88 ? -22.344 8.273 -5.148 1 93.56 88 LYS A N 1
ATOM 697 C CA . LYS A 1 88 ? -22.125 9.578 -5.773 1 93.56 88 LYS A CA 1
ATOM 698 C C . LYS A 1 88 ? -21.062 10.375 -5.023 1 93.56 88 LYS A C 1
ATOM 700 O O . LYS A 1 88 ? -20.906 11.57 -5.25 1 93.56 88 LYS A O 1
ATOM 705 N N . HIS A 1 89 ? -20.469 9.711 -4.164 1 94.06 89 HIS A N 1
ATOM 706 C CA . HIS A 1 89 ? -19.484 10.438 -3.387 1 94.06 89 HIS A CA 1
ATOM 707 C C . HIS A 1 89 ? -18.406 11.047 -4.293 1 94.06 89 HIS A C 1
ATOM 709 O O . HIS A 1 89 ? -17.969 10.406 -5.254 1 94.06 89 HIS A O 1
ATOM 715 N N . SER A 1 90 ? -17.891 12.141 -4.02 1 91.94 90 SER A N 1
ATOM 716 C CA . SER A 1 90 ? -17.047 12.953 -4.883 1 91.94 90 SER A CA 1
ATOM 717 C C . SER A 1 90 ? -15.656 12.336 -5.047 1 91.94 90 SER A C 1
ATOM 719 O O . SER A 1 90 ? -14.984 12.555 -6.055 1 91.94 90 SER A O 1
ATOM 721 N N . VAL A 1 91 ? -15.227 11.484 -4.102 1 93.38 91 VAL A N 1
ATOM 722 C CA . VAL A 1 91 ? -13.852 11 -4.156 1 93.38 91 VAL A CA 1
ATOM 723 C C . VAL A 1 91 ? -13.805 9.672 -4.91 1 93.38 91 VAL A C 1
ATOM 725 O O . VAL A 1 91 ? -12.727 9.109 -5.125 1 93.38 91 VAL A O 1
ATOM 728 N N . LEU A 1 92 ? -14.938 9.133 -5.285 1 92.19 92 LEU A N 1
ATOM 729 C CA . LEU A 1 92 ? -14.938 7.902 -6.07 1 92.19 92 LEU A CA 1
ATOM 730 C C . LEU A 1 92 ? -14.156 8.086 -7.367 1 92.19 92 LEU A C 1
ATOM 732 O O . LEU A 1 92 ? -14.344 9.07 -8.078 1 92.19 92 LEU A O 1
ATOM 736 N N . GLY A 1 93 ? -13.273 7.117 -7.551 1 88.62 93 GLY A N 1
ATOM 737 C CA . GLY A 1 93 ? -12.453 7.184 -8.75 1 88.62 93 GLY A CA 1
ATOM 738 C C . GLY A 1 93 ? -11.195 8 -8.57 1 88.62 93 GLY A C 1
ATOM 739 O O . GLY A 1 93 ? -10.328 8.023 -9.445 1 88.62 93 GLY A O 1
ATOM 740 N N . ALA A 1 94 ? -11.07 8.688 -7.461 1 89.81 94 ALA A N 1
ATOM 741 C CA . ALA A 1 94 ? -9.875 9.477 -7.188 1 89.81 94 ALA A CA 1
ATOM 742 C C . ALA A 1 94 ? -8.789 8.609 -6.547 1 89.81 94 ALA A C 1
ATOM 744 O O . ALA A 1 94 ? -9.078 7.582 -5.938 1 89.81 94 ALA A O 1
ATOM 745 N N . ARG A 1 95 ? -7.602 9.055 -6.695 1 88.31 95 ARG A N 1
ATOM 746 C CA . ARG A 1 95 ? -6.457 8.305 -6.176 1 88.31 95 ARG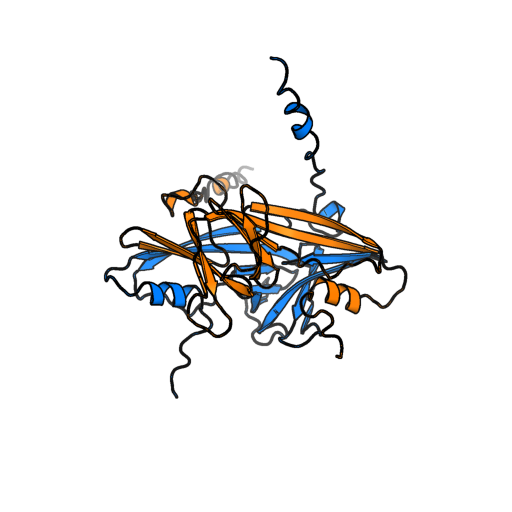 A CA 1
ATOM 747 C C . ARG A 1 95 ? -6.059 8.812 -4.793 1 88.31 95 ARG A C 1
ATOM 749 O O . ARG A 1 95 ? -5.938 10.016 -4.578 1 88.31 95 ARG A O 1
ATOM 756 N N . LEU A 1 96 ? -5.859 7.891 -3.928 1 90.44 96 LEU A N 1
ATOM 757 C CA . LEU A 1 96 ? -5.332 8.211 -2.607 1 90.44 96 LEU A CA 1
ATOM 758 C C . LEU A 1 96 ? -3.869 8.625 -2.691 1 90.44 96 LEU A C 1
ATOM 760 O O . LEU A 1 96 ? -3.051 7.918 -3.279 1 90.44 96 LEU A O 1
ATOM 764 N N . VAL A 1 97 ? -3.539 9.758 -2.006 1 86.62 97 VAL A N 1
ATOM 765 C CA . VAL A 1 97 ? -2.162 10.227 -2.123 1 86.62 97 VAL A CA 1
ATOM 766 C C . VAL A 1 97 ? -1.515 10.281 -0.74 1 86.62 97 VAL A C 1
ATOM 768 O O . VAL A 1 97 ? -0.296 10.43 -0.624 1 86.62 97 VAL A O 1
ATOM 771 N N . GLY A 1 98 ? -2.244 10.055 0.307 1 91.5 98 GLY A N 1
ATOM 772 C CA . GLY A 1 98 ? -1.72 10.086 1.663 1 91.5 98 GLY A CA 1
ATOM 773 C C . GLY A 1 98 ? -2.656 10.766 2.646 1 91.5 98 GLY A C 1
ATOM 774 O O . GLY A 1 98 ? -3.877 10.641 2.537 1 91.5 98 GLY A O 1
ATOM 775 N N . GLY A 1 99 ? -2.057 11.312 3.631 1 91.75 99 GLY A N 1
ATOM 776 C CA . GLY A 1 99 ? -2.809 12.031 4.648 1 91.75 99 GLY A CA 1
ATOM 777 C C . GLY A 1 99 ? -2.174 13.352 5.043 1 91.75 99 GLY A C 1
ATOM 778 O O . GLY A 1 99 ? -0.984 13.57 4.801 1 91.75 99 GLY A O 1
ATOM 779 N N . GLN A 1 100 ? -3.047 14.156 5.625 1 90 100 GLN A N 1
ATOM 780 C CA . GLN A 1 100 ? -2.539 15.43 6.121 1 90 100 GLN A CA 1
ATOM 781 C C . GLN A 1 100 ? -3.305 15.883 7.359 1 90 100 GLN A C 1
ATOM 783 O O . GLN A 1 100 ? -4.449 15.477 7.574 1 90 100 GLN A O 1
ATOM 788 N N . ARG A 1 101 ? -2.602 16.719 8.117 1 89.81 101 ARG A N 1
ATOM 789 C CA . ARG A 1 101 ? -3.268 17.391 9.234 1 89.81 101 ARG A CA 1
ATOM 790 C C . ARG A 1 101 ? -2.52 18.656 9.633 1 89.81 101 ARG A C 1
ATOM 792 O O . ARG A 1 101 ? -1.297 18.641 9.797 1 89.81 101 ARG A O 1
ATOM 799 N N . LYS A 1 102 ? -3.309 19.641 9.758 1 85.88 102 LYS A N 1
ATOM 800 C CA . LYS A 1 102 ? -2.75 20.906 10.234 1 85.88 102 LYS A CA 1
ATOM 801 C C . LYS A 1 102 ? -3.043 21.109 11.719 1 85.88 102 LYS A C 1
ATOM 803 O O . LYS A 1 102 ? -4.184 20.953 12.156 1 85.88 102 LYS A O 1
ATOM 808 N N . TYR A 1 103 ? -1.958 21.328 12.391 1 81.62 103 TYR A N 1
ATOM 809 C CA . TYR A 1 103 ? -2.055 21.719 13.797 1 81.62 103 TYR A CA 1
ATOM 810 C C . TYR A 1 103 ? -1.295 23 14.07 1 81.62 103 TYR A C 1
ATOM 812 O O . TYR A 1 103 ? -0.064 23 14.133 1 81.62 103 TYR A O 1
ATOM 820 N N . GLY A 1 104 ? -2.158 24.125 14.32 1 80.5 104 GLY A N 1
ATOM 821 C CA . GLY A 1 104 ? -1.476 25.391 14.477 1 80.5 104 GLY A CA 1
ATOM 822 C C . GLY A 1 104 ? -0.581 25.734 13.297 1 80.5 104 GLY A C 1
ATOM 823 O O . GLY A 1 104 ? -1.054 25.859 12.164 1 80.5 104 GLY A O 1
ATOM 824 N N . LYS A 1 105 ? 0.786 25.781 13.617 1 81.38 105 LYS A N 1
ATOM 825 C CA . LYS A 1 105 ? 1.751 26.125 12.578 1 81.38 105 LYS A CA 1
ATOM 826 C C . LYS A 1 105 ? 2.412 24.891 12 1 81.38 105 LYS A C 1
ATOM 828 O O . LYS A 1 105 ? 3.328 24.984 11.18 1 81.38 105 LYS A O 1
ATOM 833 N N . THR A 1 106 ? 1.906 23.781 12.406 1 82.88 106 THR A N 1
ATOM 834 C CA . THR A 1 106 ? 2.545 22.547 11.977 1 82.88 106 THR A CA 1
ATOM 835 C C . THR A 1 106 ? 1.626 21.75 11.047 1 82.88 106 THR A C 1
ATOM 837 O O . THR A 1 106 ? 0.438 21.594 11.328 1 82.88 106 THR A O 1
ATOM 840 N N . LEU A 1 107 ? 2.211 21.375 10 1 86.75 107 LEU A N 1
ATOM 841 C CA . LEU A 1 107 ? 1.541 20.484 9.062 1 86.75 107 LEU A CA 1
ATOM 842 C C . LEU A 1 107 ? 2.139 19.078 9.125 1 86.75 107 LEU A C 1
ATOM 844 O O . LEU A 1 107 ? 3.359 18.922 9.039 1 86.75 107 LEU A O 1
ATOM 848 N N . HIS A 1 108 ? 1.294 18.125 9.32 1 87.25 108 HIS A N 1
ATOM 849 C CA . HIS A 1 108 ? 1.699 16.719 9.242 1 87.25 108 HIS A CA 1
ATOM 850 C C . HIS A 1 108 ? 1.265 16.094 7.93 1 87.25 108 HIS A C 1
ATOM 852 O O . HIS A 1 108 ? 0.1 16.203 7.535 1 87.25 108 HIS A O 1
ATOM 858 N N . VAL A 1 109 ? 2.211 15.492 7.285 1 86.94 109 VAL A N 1
ATOM 859 C CA . VAL A 1 109 ? 1.924 14.789 6.043 1 86.94 109 VAL A CA 1
ATOM 860 C C . VAL A 1 109 ? 2.322 13.32 6.176 1 86.94 109 VAL A C 1
ATOM 862 O O . VAL A 1 109 ? 3.432 13.008 6.621 1 86.94 109 VAL A O 1
ATOM 865 N N . ALA A 1 110 ? 1.403 12.469 5.879 1 89.5 110 ALA A N 1
ATOM 866 C CA . ALA A 1 110 ? 1.659 11.031 5.953 1 89.5 110 ALA A CA 1
ATOM 867 C C . ALA A 1 110 ? 1.642 10.398 4.562 1 89.5 110 ALA A C 1
ATOM 869 O O . ALA A 1 110 ? 0.8 10.742 3.73 1 89.5 110 ALA A O 1
ATOM 870 N N . ARG A 1 111 ? 2.518 9.406 4.27 1 88.75 111 ARG A N 1
ATOM 871 C CA . ARG A 1 111 ? 2.598 8.648 3.025 1 88.75 111 ARG A CA 1
ATOM 872 C C . ARG A 1 111 ? 3.023 7.207 3.289 1 88.75 111 ARG A C 1
ATOM 874 O O . ARG A 1 111 ? 3.762 6.938 4.238 1 88.75 111 ARG A O 1
ATOM 881 N N . PRO A 1 112 ? 2.691 6.266 2.486 1 89.31 112 PRO A N 1
ATOM 882 C CA . PRO A 1 112 ? 1.775 6.395 1.351 1 89.31 112 PRO A CA 1
ATOM 883 C C . PRO A 1 112 ? 0.311 6.465 1.777 1 89.31 112 PRO A C 1
ATOM 885 O O . PRO A 1 112 ? -0.552 6.836 0.979 1 89.31 112 PRO A O 1
ATOM 888 N N . PHE A 1 113 ? 0.036 6.152 2.99 1 92.81 113 PHE A N 1
ATOM 889 C CA . PHE A 1 113 ? -1.326 6.137 3.51 1 92.81 113 PHE A CA 1
ATOM 890 C C . PHE A 1 113 ? -1.513 7.215 4.57 1 92.81 113 PHE A C 1
ATOM 892 O O . PHE A 1 113 ? -0.542 7.668 5.18 1 92.81 113 PHE A O 1
ATOM 899 N N . PRO A 1 114 ? -2.754 7.59 4.691 1 94.44 114 PRO A N 1
ATOM 900 C CA . PRO A 1 114 ? -3.008 8.391 5.891 1 94.44 114 PRO A CA 1
ATOM 901 C C . PRO A 1 114 ? -2.816 7.594 7.18 1 94.44 114 PRO A C 1
ATOM 903 O O . PRO A 1 114 ? -2.756 6.359 7.145 1 94.44 114 PRO A O 1
ATOM 906 N N . VAL A 1 115 ? -2.668 8.312 8.289 1 93.5 115 VAL A N 1
ATOM 907 C CA . VAL A 1 115 ? -2.654 7.691 9.609 1 93.5 115 VAL A CA 1
ATOM 908 C C . VAL A 1 115 ? -3.773 8.273 10.469 1 93.5 115 VAL A C 1
ATOM 910 O O . VAL A 1 115 ? -4.266 9.375 10.188 1 93.5 115 VAL A O 1
ATOM 913 N N . PRO A 1 116 ? -4.172 7.48 11.461 1 93.94 116 PRO A N 1
ATOM 914 C CA . PRO A 1 116 ? -5.215 8.016 12.336 1 93.94 116 PRO A CA 1
ATOM 915 C C . PRO A 1 116 ? -4.863 9.398 12.898 1 93.94 116 PRO A C 1
ATOM 917 O O . PRO A 1 116 ? -3.713 9.641 13.273 1 93.94 116 PRO A O 1
ATOM 920 N N . GLY A 1 117 ? -5.867 10.266 12.938 1 93.06 117 GLY A N 1
ATOM 921 C CA . GLY A 1 117 ? -5.645 11.641 13.352 1 93.06 117 GLY A CA 1
ATOM 922 C C . GLY A 1 117 ? -5.48 12.594 12.188 1 93.06 117 GLY A C 1
ATOM 923 O O . GLY A 1 117 ? -5.629 13.805 12.344 1 93.06 117 GLY A O 1
ATOM 924 N N . THR A 1 118 ? -5.09 12.078 11.023 1 93.38 118 THR A N 1
ATOM 925 C CA . THR A 1 118 ? -4.973 12.898 9.828 1 93.38 118 THR A CA 1
ATOM 926 C C . THR A 1 118 ? -6.25 12.82 8.992 1 93.38 118 THR A C 1
ATOM 928 O O . THR A 1 118 ? -7.199 12.125 9.367 1 93.38 118 THR A O 1
ATOM 931 N N . GLU A 1 119 ? -6.23 13.586 7.969 1 94.06 119 GLU A N 1
ATOM 932 C CA . GLU A 1 119 ? -7.223 13.484 6.902 1 94.06 119 GLU A CA 1
ATOM 933 C C . GLU A 1 119 ? -6.645 12.773 5.68 1 94.06 119 GLU A C 1
ATOM 935 O O . GLU A 1 119 ? -5.477 12.961 5.344 1 94.06 119 GLU A O 1
ATOM 940 N N . ALA A 1 120 ? -7.473 11.898 5.082 1 95.25 120 ALA A N 1
ATOM 941 C CA . ALA A 1 120 ? -7.043 11.281 3.832 1 95.25 120 ALA A CA 1
ATOM 942 C C . ALA A 1 120 ? -7.184 12.258 2.664 1 95.25 120 ALA A C 1
ATOM 944 O O . ALA A 1 120 ? -8.172 12.992 2.576 1 95.25 120 ALA A O 1
ATOM 945 N N . VAL A 1 121 ? -6.207 12.242 1.788 1 91.38 121 VAL A N 1
ATOM 946 C CA . VAL A 1 121 ? -6.188 13.156 0.647 1 91.38 121 VAL A CA 1
ATOM 947 C C . VAL A 1 121 ? -6.305 12.359 -0.65 1 91.38 121 VAL A C 1
ATOM 949 O O . VAL A 1 121 ? -5.539 11.422 -0.881 1 91.38 121 VAL A O 1
ATOM 952 N N . PHE A 1 122 ? -7.254 12.68 -1.483 1 90.19 122 PHE A N 1
ATOM 953 C CA . PHE A 1 122 ? -7.48 12.062 -2.781 1 90.19 122 PHE A CA 1
ATOM 954 C C . PHE A 1 122 ? -7.273 13.062 -3.908 1 90.19 122 PHE A C 1
ATOM 956 O O . PHE A 1 122 ? -7.629 14.234 -3.777 1 90.19 122 PHE A O 1
ATOM 963 N N . GLU A 1 123 ? -6.711 12.477 -4.984 1 86.75 123 GLU A N 1
ATOM 964 C CA . GLU A 1 123 ? -6.492 13.336 -6.141 1 86.75 123 GLU A CA 1
ATOM 965 C C . GLU A 1 123 ? -7.078 12.727 -7.406 1 86.75 123 GLU A C 1
ATOM 967 O O . GLU A 1 123 ? -7.199 11.5 -7.512 1 86.75 123 GLU A O 1
ATOM 972 N N . ARG A 1 124 ? -7.449 13.57 -8.242 1 78.88 124 ARG A N 1
ATOM 973 C CA . ARG A 1 124 ? -7.867 13.102 -9.562 1 78.88 124 ARG A CA 1
ATOM 974 C C . ARG A 1 124 ? -6.719 13.172 -10.562 1 78.88 124 ARG A C 1
ATOM 976 O O . ARG A 1 124 ? -5.84 14.031 -10.445 1 78.88 124 ARG A O 1
ATOM 983 N N . ASP A 1 125 ? -6.688 12.047 -11.305 1 63.66 125 ASP A N 1
ATOM 984 C CA . ASP A 1 125 ? -5.617 11.883 -12.281 1 63.66 125 ASP A CA 1
ATOM 985 C C . ASP A 1 125 ? -5.316 13.195 -13 1 63.66 125 ASP A C 1
ATOM 987 O O . ASP A 1 125 ? -6.23 13.875 -13.477 1 63.66 125 ASP A O 1
ATOM 991 N N . GLY A 1 126 ? -4.035 13.438 -13.023 1 55.81 126 GLY A N 1
ATOM 992 C CA . GLY A 1 126 ? -3.551 14.547 -13.828 1 55.81 126 GLY A CA 1
ATOM 993 C C . GLY A 1 126 ? -3.77 15.898 -13.18 1 55.81 126 GLY A C 1
ATOM 994 O O . GLY A 1 126 ? -3.344 16.922 -13.711 1 55.81 126 GLY A O 1
ATOM 995 N N . LYS A 1 127 ? -4.551 15.836 -12.094 1 57.09 127 LYS A N 1
ATOM 996 C CA . LYS A 1 127 ? -4.797 17.141 -11.477 1 57.09 127 LYS A CA 1
ATOM 997 C C . LYS A 1 127 ? -4.062 17.266 -10.141 1 57.09 127 LYS A C 1
ATOM 999 O O . LYS A 1 127 ? -3.879 16.266 -9.438 1 57.09 127 LYS A O 1
ATOM 1004 N N . ARG A 1 128 ? -3.375 18.359 -10.039 1 56.88 128 ARG A N 1
ATOM 1005 C CA . ARG A 1 128 ? -2.652 18.688 -8.812 1 56.88 128 ARG A CA 1
ATOM 1006 C C . ARG A 1 128 ? -3.613 19.109 -7.703 1 56.88 128 ARG A C 1
ATOM 1008 O O . ARG A 1 128 ? -3.199 19.328 -6.562 1 56.88 128 ARG A O 1
ATOM 1015 N N . THR A 1 129 ? -4.785 19.203 -8.094 1 62.44 129 THR A N 1
ATOM 1016 C CA . THR A 1 129 ? -5.754 19.609 -7.082 1 62.44 129 THR A CA 1
ATOM 1017 C C . THR A 1 129 ? -6.441 18.391 -6.469 1 62.44 129 THR A C 1
ATOM 1019 O O . THR A 1 129 ? -6.875 17.5 -7.184 1 62.44 129 THR A O 1
ATOM 1022 N N . PRO A 1 130 ? -6.316 18.469 -5.121 1 64.44 130 PRO A N 1
ATOM 1023 C CA . PRO A 1 130 ? -7.027 17.359 -4.469 1 64.44 130 PRO A CA 1
ATOM 1024 C C . PRO A 1 130 ? -8.477 17.25 -4.922 1 64.44 130 PRO A C 1
ATOM 1026 O O . PRO A 1 130 ? -9.148 18.266 -5.129 1 64.44 130 PRO A O 1
ATOM 1029 N N . ALA A 1 131 ? -8.836 16.078 -5.348 1 67.69 131 ALA A N 1
ATOM 1030 C CA . ALA A 1 131 ? -10.234 15.75 -5.594 1 67.69 131 ALA A CA 1
ATOM 1031 C C . ALA A 1 131 ? -11.07 15.922 -4.324 1 67.69 131 ALA A C 1
ATOM 1033 O O . ALA A 1 131 ? -12.234 16.312 -4.391 1 67.69 131 ALA A O 1
ATOM 1034 N N . GLY A 1 132 ? -10.336 15.602 -3.168 1 82.69 132 GLY A N 1
ATOM 1035 C CA . GLY A 1 132 ? -11.047 15.719 -1.906 1 82.69 132 GLY A CA 1
ATOM 1036 C C . GLY A 1 132 ? -10.227 15.258 -0.714 1 82.69 132 GLY A C 1
ATOM 1037 O O . GLY A 1 132 ? -9.195 14.609 -0.879 1 82.69 132 GLY A O 1
ATOM 1038 N N . VAL A 1 133 ? -10.734 15.797 0.395 1 87.81 133 VAL A N 1
ATOM 1039 C CA . VAL A 1 133 ? -10.172 15.391 1.679 1 87.81 133 VAL A CA 1
ATOM 1040 C C . VAL A 1 133 ? -11.281 14.859 2.584 1 87.81 133 VAL A C 1
ATOM 1042 O O . VAL A 1 133 ? -12.43 15.273 2.479 1 87.81 133 VAL A O 1
ATOM 1045 N N . THR A 1 134 ? -10.945 13.922 3.307 1 93.62 134 THR A N 1
ATOM 1046 C CA . THR A 1 134 ? -11.93 13.367 4.23 1 93.62 134 THR A CA 1
ATOM 1047 C C . THR A 1 134 ? -11.906 14.117 5.559 1 93.62 134 THR A C 1
ATOM 1049 O O . THR A 1 134 ? -11.047 14.969 5.781 1 93.62 134 THR A O 1
ATOM 1052 N N . SER A 1 135 ? -12.922 13.727 6.379 1 93.25 135 SER A N 1
ATOM 1053 C CA . SER A 1 135 ? -12.766 14.047 7.797 1 93.25 135 SER A CA 1
ATOM 1054 C C . SER A 1 135 ? -11.648 13.227 8.43 1 93.25 135 SER A C 1
ATOM 1056 O O . SER A 1 135 ? -10.992 12.438 7.746 1 93.25 135 SER A O 1
ATOM 1058 N N . LYS A 1 136 ? -11.469 13.43 9.664 1 94.69 136 LYS A N 1
ATOM 1059 C CA . LYS A 1 136 ? -10.359 12.812 10.383 1 94.69 136 LYS A CA 1
ATOM 1060 C C . LYS A 1 136 ? -10.438 11.289 10.305 1 94.69 136 LYS A C 1
ATOM 1062 O O . LYS A 1 136 ? -11.492 10.703 10.539 1 94.69 136 LYS A O 1
ATOM 1067 N N . VAL A 1 137 ? -9.344 10.719 10.016 1 96.44 137 VAL A N 1
ATOM 1068 C CA . VAL A 1 137 ? -9.211 9.266 9.938 1 96.44 137 VAL A CA 1
ATOM 1069 C C . VAL A 1 137 ? -9.109 8.688 11.344 1 96.44 137 VAL A C 1
ATOM 1071 O O . VAL A 1 137 ? -8.359 9.195 12.18 1 96.44 137 VAL A O 1
ATOM 1074 N N . GLU A 1 138 ? -9.789 7.57 11.547 1 95.31 138 GLU A N 1
ATOM 1075 C CA . GLU A 1 138 ? -9.773 6.914 12.852 1 95.31 138 GLU A CA 1
ATOM 1076 C C . GLU A 1 138 ? -9.039 5.578 12.789 1 95.31 138 GLU A C 1
ATOM 1078 O O . GLU A 1 138 ? -8.5 5.113 13.797 1 95.31 138 GLU A O 1
ATOM 1083 N N . ARG A 1 139 ? -9.125 5.004 11.625 1 95.44 139 ARG A N 1
ATOM 1084 C CA . ARG A 1 139 ? -8.523 3.686 11.445 1 95.44 139 ARG A CA 1
ATOM 1085 C C . ARG A 1 139 ? -8.133 3.459 9.992 1 95.44 139 ARG A C 1
ATOM 1087 O O . ARG A 1 139 ? -8.836 3.896 9.078 1 95.44 139 ARG A O 1
ATOM 1094 N N . VAL A 1 140 ? -6.988 2.869 9.797 1 95.62 140 VAL A N 1
ATOM 1095 C CA . VAL A 1 140 ? -6.547 2.438 8.477 1 95.62 140 VAL A CA 1
ATOM 1096 C C . VAL A 1 140 ? -6.254 0.94 8.492 1 95.62 140 VAL A C 1
ATOM 1098 O O . VAL A 1 140 ? -5.469 0.463 9.312 1 95.62 140 VAL A O 1
ATOM 1101 N N . VAL A 1 141 ? -6.914 0.202 7.57 1 93.62 141 VAL A N 1
ATOM 1102 C CA . VAL A 1 141 ? -6.762 -1.247 7.504 1 93.62 141 VAL A CA 1
ATOM 1103 C C . VAL A 1 141 ? -6.242 -1.65 6.129 1 93.62 141 VAL A C 1
ATOM 1105 O O . VAL A 1 141 ? -6.848 -1.318 5.105 1 93.62 141 VAL A O 1
ATOM 1108 N N . LEU A 1 142 ? -5.172 -2.242 6.102 1 93.62 142 LEU A N 1
ATOM 1109 C CA . LEU A 1 142 ? -4.613 -2.797 4.871 1 93.62 142 LEU A CA 1
ATOM 1110 C C . LEU A 1 142 ? -4.871 -4.297 4.785 1 93.62 142 LEU A C 1
ATOM 1112 O O . LEU A 1 142 ? -4.52 -5.047 5.699 1 93.62 142 LEU A O 1
ATOM 1116 N N . HIS A 1 143 ? -5.438 -4.707 3.693 1 89.88 143 HIS A N 1
ATOM 1117 C CA . HIS A 1 143 ? -5.68 -6.117 3.418 1 89.88 143 HIS A CA 1
ATOM 1118 C C . HIS A 1 143 ? -4.633 -6.68 2.463 1 89.88 143 HIS A C 1
ATOM 1120 O O . HIS A 1 143 ? -4.473 -6.18 1.347 1 89.88 143 HIS A O 1
ATOM 1126 N N . ILE A 1 144 ? -3.922 -7.617 2.939 1 89.12 144 ILE A N 1
ATOM 1127 C CA . ILE A 1 144 ? -3.084 -8.422 2.062 1 89.12 144 ILE A CA 1
ATOM 1128 C C . ILE A 1 144 ? -3.805 -9.727 1.711 1 89.12 144 ILE A C 1
ATOM 1130 O O . ILE A 1 144 ? -4.004 -10.586 2.574 1 89.12 144 ILE A O 1
ATOM 1134 N N . ARG A 1 145 ? -4.105 -9.867 0.52 1 85.56 145 ARG A N 1
ATOM 1135 C CA . ARG A 1 145 ? -4.859 -11.047 0.088 1 85.56 145 ARG A CA 1
ATOM 1136 C C . ARG A 1 145 ? -3.969 -12.008 -0.688 1 85.56 145 ARG A C 1
ATOM 1138 O O . ARG A 1 145 ? -3.236 -11.602 -1.591 1 85.56 145 ARG A O 1
ATOM 1145 N N . VAL A 1 146 ? -4.043 -13.18 -0.306 1 85.62 146 VAL A N 1
ATOM 1146 C CA . VAL A 1 146 ? -3.408 -14.25 -1.061 1 85.62 146 VAL A CA 1
ATOM 1147 C C . VAL A 1 146 ? -4.473 -15.211 -1.591 1 85.62 146 VAL A C 1
ATOM 1149 O O . VAL A 1 146 ? -5.195 -15.836 -0.813 1 85.62 146 VAL A O 1
ATOM 1152 N N . THR A 1 147 ? -4.516 -15.281 -2.842 1 84.19 147 THR A N 1
ATOM 1153 C CA . THR A 1 147 ? -5.469 -16.172 -3.504 1 84.19 147 THR A CA 1
ATOM 1154 C C . THR A 1 147 ? -4.758 -17.391 -4.09 1 84.19 147 THR A C 1
ATOM 1156 O O . THR A 1 147 ? -3.781 -17.25 -4.828 1 84.19 147 THR A O 1
ATOM 1159 N N . SER A 1 148 ? -5.242 -18.531 -3.721 1 83.69 148 SER A N 1
ATOM 1160 C CA . SER A 1 148 ? -4.742 -19.781 -4.285 1 83.69 148 SER A CA 1
ATOM 1161 C C . SER A 1 148 ? -5.695 -20.328 -5.344 1 83.69 148 SER A C 1
ATOM 1163 O O . SER A 1 148 ? -6.887 -20.5 -5.082 1 83.69 148 SER A O 1
ATOM 1165 N N . VAL A 1 149 ? -5.117 -20.5 -6.504 1 79.88 149 VAL A N 1
ATOM 1166 C CA . VAL A 1 149 ? -5.918 -21.031 -7.605 1 79.88 149 VAL A CA 1
ATOM 1167 C C . VAL A 1 149 ? -5.379 -22.391 -8.039 1 79.88 149 VAL A C 1
ATOM 1169 O O . VAL A 1 149 ? -4.203 -22.516 -8.375 1 79.88 149 VAL A O 1
ATOM 1172 N N . VAL A 1 150 ? -6.238 -23.344 -7.953 1 79.69 150 VAL A N 1
ATOM 1173 C CA . VAL A 1 150 ? -5.855 -24.672 -8.422 1 79.69 150 VAL A CA 1
ATOM 1174 C C . VAL A 1 150 ? -6.152 -24.797 -9.914 1 79.69 150 VAL A C 1
ATOM 1176 O O . VAL A 1 150 ? -7.289 -24.594 -10.344 1 79.69 150 VAL A O 1
ATOM 1179 N N . MET A 1 151 ? -5.113 -24.938 -10.664 1 71.81 151 MET A N 1
ATOM 1180 C CA . MET A 1 151 ? -5.281 -25.016 -12.109 1 71.81 151 MET A CA 1
ATOM 1181 C C . MET A 1 151 ? -5.277 -26.469 -12.578 1 71.81 151 MET A C 1
ATOM 1183 O O . MET A 1 151 ? -4.367 -27.234 -12.242 1 71.81 151 MET A O 1
ATOM 1187 N N . GLU A 1 152 ? -6.352 -26.891 -13.102 1 65.12 152 GLU A N 1
ATOM 1188 C CA . GLU A 1 152 ? -6.402 -28.234 -13.664 1 65.12 152 GLU A CA 1
ATOM 1189 C C . GLU A 1 152 ? -5.566 -28.344 -14.93 1 65.12 152 GLU A C 1
ATOM 1191 O O . GLU A 1 152 ? -4.949 -29.375 -15.195 1 65.12 152 GLU A O 1
ATOM 1196 N N . GLN A 1 153 ? -5.746 -27.328 -15.875 1 58.34 153 GLN A N 1
ATOM 1197 C CA . GLN A 1 153 ? -4.984 -27.406 -17.109 1 58.34 153 GLN A CA 1
ATOM 1198 C C . GLN A 1 153 ? -3.795 -26.453 -17.094 1 58.34 153 GLN A C 1
ATOM 1200 O O . GLN A 1 153 ? -3.891 -25.344 -16.547 1 58.34 153 GLN A O 1
ATOM 1205 N N . GLN A 1 154 ? -2.676 -26.875 -17.641 1 52.41 154 GLN A N 1
ATOM 1206 C CA . GLN A 1 154 ? -1.386 -26.203 -17.797 1 52.41 154 GLN A CA 1
ATOM 1207 C C . GLN A 1 154 ? -1.482 -25.047 -18.781 1 52.41 154 GLN A C 1
ATOM 1209 O O . GLN A 1 154 ? -2.105 -25.156 -19.828 1 52.41 154 GLN A O 1
ATOM 1214 N N . GLY A 1 155 ? -1.491 -23.781 -18.531 1 55.44 155 GLY A N 1
ATOM 1215 C CA . GLY A 1 155 ? -1.3 -22.734 -19.516 1 55.44 155 GLY A CA 1
ATOM 1216 C C . GLY A 1 155 ? -2.061 -21.453 -19.188 1 55.44 155 GLY A C 1
ATOM 1217 O O . GLY A 1 155 ? -1.823 -20.422 -19.797 1 55.44 155 GLY A O 1
ATOM 1218 N N . ALA A 1 156 ? -2.861 -21.609 -18.266 1 57.72 156 ALA A N 1
ATOM 1219 C CA . ALA A 1 156 ? -3.672 -20.406 -18.141 1 57.72 156 ALA A CA 1
ATOM 1220 C C . ALA A 1 156 ? -3.172 -19.531 -17 1 57.72 156 ALA A C 1
ATOM 1222 O O . ALA A 1 156 ? -3.914 -18.688 -16.484 1 57.72 156 ALA A O 1
ATOM 1223 N N . TRP A 1 157 ? -1.837 -19.703 -16.828 1 62.22 157 TRP A N 1
ATOM 1224 C CA . TRP A 1 157 ? -1.276 -19.062 -15.641 1 62.22 157 TRP A CA 1
ATOM 1225 C C . TRP A 1 157 ? -1.217 -17.547 -15.812 1 62.22 157 TRP A C 1
ATOM 1227 O O . TRP A 1 157 ? -1.598 -16.797 -14.914 1 62.22 157 TRP A O 1
ATOM 1237 N N . ASP A 1 158 ? -0.769 -17.219 -16.938 1 64.31 158 ASP A N 1
ATOM 1238 C CA . ASP A 1 158 ? -0.609 -15.789 -17.234 1 64.31 158 ASP A CA 1
ATOM 1239 C C . ASP A 1 158 ? -1.959 -15.078 -17.234 1 64.31 158 ASP A C 1
ATOM 1241 O O . ASP A 1 158 ? -2.074 -13.953 -16.75 1 64.31 158 ASP A O 1
ATOM 1245 N N . ASP A 1 159 ? -2.887 -15.883 -17.656 1 64.5 159 ASP A N 1
ATOM 1246 C CA . ASP A 1 159 ? -4.223 -15.297 -17.719 1 64.5 159 ASP A CA 1
ATOM 1247 C C . ASP A 1 159 ? -4.797 -15.094 -16.312 1 64.5 159 ASP A C 1
ATOM 1249 O O . ASP A 1 159 ? -5.391 -14.055 -16.016 1 64.5 159 ASP A O 1
ATOM 1253 N N . VAL A 1 160 ? -4.488 -16.031 -15.508 1 62.97 160 VAL A N 1
ATOM 1254 C CA . VAL A 1 160 ? -5.016 -15.992 -14.148 1 62.97 160 VAL A CA 1
ATOM 1255 C C . VAL A 1 160 ? -4.309 -14.891 -13.359 1 62.97 160 VAL A C 1
ATOM 1257 O O . VAL A 1 160 ? -4.957 -14.086 -12.688 1 62.97 160 VAL A O 1
ATOM 1260 N N . THR A 1 161 ? -3.029 -14.875 -13.484 1 64.19 161 THR A N 1
ATOM 1261 C CA . THR A 1 161 ? -2.252 -13.852 -12.781 1 64.19 161 THR A CA 1
ATOM 1262 C C . THR A 1 161 ? -2.674 -12.453 -13.219 1 64.19 161 THR A C 1
ATOM 1264 O O . THR A 1 161 ? -2.877 -11.57 -12.383 1 64.19 161 THR A O 1
ATOM 1267 N N . SER A 1 162 ? -2.861 -12.352 -14.508 1 65.75 162 SER A N 1
ATOM 1268 C CA . SER A 1 162 ? -3.248 -11.047 -15.039 1 65.75 162 SER A CA 1
ATOM 1269 C C . SER A 1 162 ? -4.637 -10.641 -14.562 1 65.75 162 SER A C 1
ATOM 1271 O O . SER A 1 162 ? -4.859 -9.484 -14.195 1 65.75 162 SER A O 1
ATOM 1273 N N . ALA A 1 163 ? -5.488 -11.57 -14.562 1 65.38 163 ALA A N 1
ATOM 1274 C CA . ALA A 1 163 ? -6.855 -11.289 -14.133 1 65.38 163 ALA A CA 1
ATOM 1275 C C . ALA A 1 163 ? -6.895 -10.852 -12.672 1 65.38 163 ALA A C 1
ATOM 1277 O O . ALA A 1 163 ? -7.684 -9.984 -12.297 1 65.38 163 ALA A O 1
ATOM 1278 N N . PHE A 1 164 ? -6.012 -11.445 -11.977 1 67.25 164 PHE A N 1
ATOM 1279 C CA . PHE A 1 164 ? -6.035 -11.164 -10.547 1 67.25 164 PHE A CA 1
ATOM 1280 C C . PHE A 1 164 ? -5.262 -9.891 -10.227 1 67.25 164 PHE A C 1
ATOM 1282 O O . PHE A 1 164 ? -5.645 -9.133 -9.336 1 67.25 164 PHE A O 1
ATOM 1289 N N . LEU A 1 165 ? -4.254 -9.734 -10.93 1 65.5 165 LEU A N 1
ATOM 1290 C CA . LEU A 1 165 ? -3.363 -8.633 -10.578 1 65.5 165 LEU A CA 1
ATOM 1291 C C . LEU A 1 165 ? -3.762 -7.355 -11.305 1 65.5 165 LEU A C 1
ATOM 1293 O O . LEU A 1 165 ? -3.436 -6.254 -10.852 1 65.5 165 LEU A O 1
ATOM 1297 N N . HIS A 1 166 ? -4.449 -7.523 -12.438 1 60.28 166 HIS A N 1
ATOM 1298 C CA . HIS A 1 166 ? -4.895 -6.387 -13.242 1 60.28 166 HIS A CA 1
ATOM 1299 C C . HIS A 1 166 ? -6.414 -6.352 -13.352 1 60.28 166 HIS A C 1
ATOM 1301 O O . HIS A 1 166 ? -6.961 -6.453 -14.453 1 60.28 166 HIS A O 1
ATOM 1307 N N . PRO A 1 167 ? -7.02 -6.25 -12.258 1 49.88 167 PRO A N 1
ATOM 1308 C CA . PRO A 1 167 ? -8.477 -6.383 -12.383 1 49.88 167 PRO A CA 1
ATOM 1309 C C . PRO A 1 167 ? -9.094 -5.289 -13.25 1 49.88 167 PRO A C 1
ATOM 1311 O O . PRO A 1 167 ? -10.148 -5.5 -13.859 1 49.88 167 PRO A O 1
ATOM 1314 N N . SER A 1 168 ? -8.758 -4.055 -13.094 1 47.81 168 SER A N 1
ATOM 1315 C CA . SER A 1 168 ? -9.391 -2.979 -13.852 1 47.81 168 SER A CA 1
ATOM 1316 C C . SER A 1 168 ? -9.188 -3.17 -15.352 1 47.81 168 SER A C 1
ATOM 1318 O O . SER A 1 168 ? -9.781 -2.453 -16.156 1 47.81 168 SER A O 1
ATOM 1320 N N . PHE A 1 169 ? -8.156 -3.818 -15.734 1 39.75 169 PHE A N 1
ATOM 1321 C CA . PHE A 1 169 ? -8.141 -4.051 -17.172 1 39.75 169 PHE A CA 1
ATOM 1322 C C . PHE A 1 169 ? -9.227 -5.039 -17.578 1 39.75 169 PHE A C 1
ATOM 1324 O O . PHE A 1 169 ? -8.953 -6.223 -17.781 1 39.75 169 PHE A O 1
ATOM 1331 N N . GLY A 1 170 ? -10.062 -5.246 -16.891 1 34.03 170 GLY A N 1
ATOM 1332 C CA . GLY A 1 170 ? -11.195 -5.996 -17.406 1 34.03 170 GLY A CA 1
ATOM 1333 C C . GLY A 1 170 ? -11.406 -5.793 -18.891 1 34.03 170 GLY A C 1
ATOM 1334 O O . GLY A 1 170 ? -10.875 -4.848 -19.484 1 34.03 170 GLY A O 1
ATOM 1335 N N . HIS A 1 171 ? -12.25 -6.762 -19.438 1 31.34 171 HIS A N 1
ATOM 1336 C CA . HIS A 1 171 ? -12.656 -6.98 -20.812 1 31.34 171 HIS A CA 1
ATOM 1337 C C . HIS A 1 171 ? -13.141 -5.688 -21.469 1 31.34 171 HIS A C 1
ATOM 1339 O O . HIS A 1 171 ? -14.281 -5.266 -21.234 1 31.34 171 HIS A O 1
ATOM 1345 N N . ARG A 1 172 ? -12.531 -4.691 -21.656 1 30.69 172 ARG A N 1
ATOM 1346 C CA . ARG A 1 172 ? -13.102 -3.963 -22.781 1 30.69 172 ARG A CA 1
ATOM 1347 C C . ARG A 1 172 ? -13.461 -4.91 -23.922 1 30.69 172 ARG A C 1
ATOM 1349 O O . ARG A 1 172 ? -12.578 -5.422 -24.609 1 30.69 172 ARG A O 1
ATOM 1356 N N . GLY A 1 173 ? -14.297 -5.785 -23.781 1 24.98 173 GLY A N 1
ATOM 1357 C CA . GLY A 1 173 ? -14.938 -6.285 -24.984 1 24.98 173 GLY A CA 1
ATOM 1358 C C . GLY A 1 173 ? -15.094 -5.223 -26.062 1 24.98 173 GLY A C 1
ATOM 1359 O O . GLY A 1 173 ? -15.234 -4.039 -25.75 1 24.98 173 GLY A O 1
ATOM 1360 N N . SER A 1 174 ? -14.633 -5.566 -27.328 1 22.84 174 SER A N 1
ATOM 1361 C CA . SER A 1 174 ? -15.078 -5.133 -28.656 1 22.84 174 SER A CA 1
ATOM 1362 C C . SER A 1 174 ? -16.578 -4.844 -28.672 1 22.84 174 SER A C 1
ATOM 1364 O O . SER A 1 174 ? -17.391 -5.75 -28.5 1 22.84 174 SER A O 1
ATOM 1366 N N . ARG A 1 175 ? -17.156 -3.73 -28.219 1 21.66 175 ARG A N 1
ATOM 1367 C CA . ARG A 1 175 ? -18.203 -3.369 -29.172 1 21.66 175 ARG A CA 1
ATOM 1368 C C . ARG A 1 175 ? -17.609 -2.889 -30.484 1 21.66 175 ARG A C 1
ATOM 1370 O O . ARG A 1 175 ? -16.641 -2.133 -30.484 1 21.66 175 ARG A O 1
ATOM 1377 N N . MET B 1 1 ? -31.391 -12.281 42.812 1 24.06 1 MET B N 1
ATOM 1378 C CA . MET B 1 1 ? -29.953 -12.07 42.938 1 24.06 1 MET B CA 1
ATOM 1379 C C . MET B 1 1 ? -29.219 -12.539 41.688 1 24.06 1 MET B C 1
ATOM 1381 O O . MET B 1 1 ? -28.281 -11.875 41.219 1 24.06 1 MET B O 1
ATOM 1385 N N . GLY B 1 2 ? -29.375 -13.836 41.125 1 22.98 2 GLY B N 1
ATOM 1386 C CA . GLY B 1 2 ? -28.281 -14.664 40.656 1 22.98 2 GLY B CA 1
ATOM 1387 C C . GLY B 1 2 ? -27.875 -14.344 39.219 1 22.98 2 GLY B C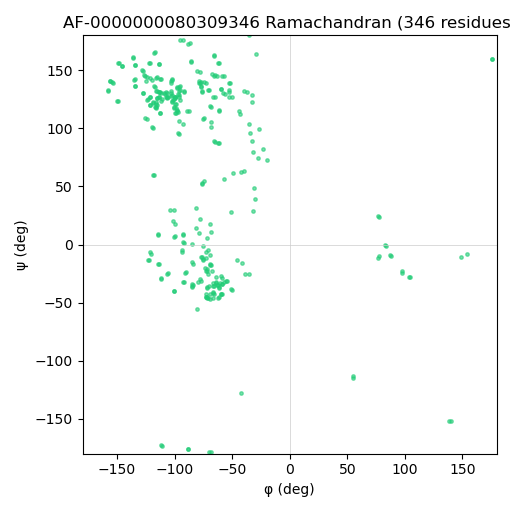 1
ATOM 1388 O O . GLY B 1 2 ? -27.219 -15.156 38.562 1 22.98 2 GLY B O 1
ATOM 1389 N N . GLU B 1 3 ? -28.406 -13.453 38.469 1 23.7 3 GLU B N 1
ATOM 1390 C CA . GLU B 1 3 ? -28.641 -13.609 37.031 1 23.7 3 GLU B CA 1
ATOM 1391 C C . GLU B 1 3 ? -27.375 -13.367 36.219 1 23.7 3 GLU B C 1
ATOM 1393 O O . GLU B 1 3 ? -27.359 -13.57 35 1 23.7 3 GLU B O 1
ATOM 1398 N N . PHE B 1 4 ? -26.453 -12.461 36.656 1 28.34 4 PHE B N 1
ATOM 1399 C CA . PHE B 1 4 ? -25.625 -11.797 35.656 1 28.34 4 PHE B CA 1
ATOM 1400 C C . PHE B 1 4 ? -24.516 -12.727 35.188 1 28.34 4 PHE B C 1
ATOM 1402 O O . PHE B 1 4 ? -23.328 -12.469 35.438 1 28.34 4 PHE B O 1
ATOM 1409 N N . ASP B 1 5 ? -24.562 -14.023 35.281 1 26.12 5 ASP B N 1
ATOM 1410 C CA . ASP B 1 5 ? -23.5 -15 35.125 1 26.12 5 ASP B CA 1
ATOM 1411 C C . ASP B 1 5 ? -22.984 -15.055 33.688 1 26.12 5 ASP B C 1
ATOM 1413 O O . ASP B 1 5 ? -22 -15.742 33.406 1 26.12 5 ASP B O 1
ATOM 1417 N N . ASP B 1 6 ? -23.859 -14.828 32.688 1 27.67 6 ASP B N 1
ATOM 1418 C CA . ASP B 1 6 ? -23.688 -15.422 31.359 1 27.67 6 ASP B CA 1
ATOM 1419 C C . ASP B 1 6 ? -22.578 -14.711 30.578 1 27.67 6 ASP B C 1
ATOM 1421 O O . ASP B 1 6 ? -22.453 -14.883 29.375 1 27.67 6 ASP B O 1
ATOM 1425 N N . LEU B 1 7 ? -21.953 -13.695 31.125 1 29.5 7 LEU B N 1
ATOM 1426 C CA . LEU B 1 7 ? -21 -12.852 30.422 1 29.5 7 LEU B CA 1
ATOM 1427 C C . LEU B 1 7 ? -19.719 -13.625 30.078 1 29.5 7 LEU B C 1
ATOM 1429 O O . LEU B 1 7 ? -18.797 -13.078 29.469 1 29.5 7 LEU B O 1
ATOM 1433 N N . ASP B 1 8 ? -19.453 -14.758 30.719 1 29.39 8 ASP B N 1
ATOM 1434 C CA . ASP B 1 8 ? -18.188 -15.484 30.703 1 29.39 8 ASP B CA 1
ATOM 1435 C C . ASP B 1 8 ? -17.938 -16.109 29.328 1 29.39 8 ASP B C 1
ATOM 1437 O O . ASP B 1 8 ? -16.781 -16.406 28.969 1 29.39 8 ASP B O 1
ATOM 1441 N N . GLU B 1 9 ? -18.953 -16.719 28.688 1 29.92 9 GLU B N 1
ATOM 1442 C CA . GLU B 1 9 ? -18.75 -17.672 27.594 1 29.92 9 GLU B CA 1
ATOM 1443 C C . GLU B 1 9 ? -18.234 -16.969 26.344 1 29.92 9 GLU B C 1
ATOM 1445 O O . GLU B 1 9 ? -17.812 -17.625 25.391 1 29.92 9 GLU B O 1
ATOM 1450 N N . GLU B 1 10 ? -18.672 -15.781 26.094 1 28.02 10 GLU B N 1
ATOM 1451 C CA . GLU B 1 10 ? -18.438 -15.312 24.734 1 28.02 10 GLU B CA 1
ATOM 1452 C C . GLU B 1 10 ? -16.969 -15.062 24.469 1 28.02 10 GLU B C 1
ATOM 1454 O O . GLU B 1 10 ? -16.594 -14.5 23.438 1 28.02 10 GLU B O 1
ATOM 1459 N N . LYS B 1 11 ? -16.141 -15.086 25.375 1 33 11 LYS B N 1
ATOM 1460 C CA . LYS B 1 11 ? -14.695 -14.898 25.25 1 33 11 LYS B CA 1
ATOM 1461 C C . LYS B 1 11 ? -14.078 -15.961 24.344 1 33 11 LYS B C 1
ATOM 1463 O O . LYS B 1 11 ? -12.859 -16.016 24.172 1 33 11 LYS B O 1
ATOM 1468 N N . THR B 1 12 ? -14.648 -17.188 24.375 1 29.73 12 THR B N 1
ATOM 1469 C CA . THR B 1 12 ? -13.922 -18.266 23.703 1 29.73 12 THR B CA 1
ATOM 1470 C C . THR B 1 12 ? -13.672 -17.922 22.234 1 29.73 12 THR B C 1
ATOM 1472 O O . THR B 1 12 ? -13.164 -18.734 21.484 1 29.73 12 THR B O 1
ATOM 1475 N N . LEU B 1 13 ? -14.602 -17.188 21.688 1 27.41 13 LEU B N 1
ATOM 1476 C CA . LEU B 1 13 ? -14.789 -17.422 20.266 1 27.41 13 LEU B CA 1
ATOM 1477 C C . LEU B 1 13 ? -13.445 -17.562 19.547 1 27.41 13 LEU B C 1
ATOM 1479 O O . LEU B 1 13 ? -13.203 -18.562 18.859 1 27.41 13 LEU B O 1
ATOM 1483 N N . VAL B 1 14 ? -13.164 -16.688 18.297 1 26.86 14 VAL B N 1
ATOM 1484 C CA . VAL B 1 14 ? -12.492 -17.047 17.047 1 26.86 14 VAL B CA 1
ATOM 1485 C C . VAL B 1 14 ? -10.984 -17.156 17.281 1 26.86 14 VAL B C 1
ATOM 1487 O O . VAL B 1 14 ? -10.305 -16.156 17.516 1 26.86 14 VAL B O 1
ATOM 1490 N N . GLU B 1 15 ? -10.5 -17.828 18.078 1 32.38 15 GLU B N 1
ATOM 1491 C CA . GLU B 1 15 ? -9.141 -18.328 17.891 1 32.38 15 GLU B CA 1
ATOM 1492 C C . GLU B 1 15 ? -8.836 -18.547 16.422 1 32.38 15 GLU B C 1
ATOM 1494 O O . GLU B 1 15 ? -9.094 -19.625 15.883 1 32.38 15 GLU B O 1
ATOM 1499 N N . GLU B 1 16 ? -9.414 -17.828 15.445 1 35.53 16 GLU B N 1
ATOM 1500 C CA . GLU B 1 16 ? -9.141 -18 14.016 1 35.53 16 GLU B CA 1
ATOM 1501 C C . GLU B 1 16 ? -7.691 -18.422 13.781 1 35.53 16 GLU B C 1
ATOM 1503 O O . GLU B 1 16 ? -6.762 -17.781 14.258 1 35.53 16 GLU B O 1
ATOM 1508 N N . SER B 1 17 ? -7.371 -19.609 13.766 1 36.03 17 SER B N 1
ATOM 1509 C CA . SER B 1 17 ? -6.113 -20.219 13.352 1 36.03 17 SER B CA 1
ATOM 1510 C C . SER B 1 17 ? -5.305 -19.281 12.461 1 36.03 17 SER B C 1
ATOM 1512 O O . SER B 1 17 ? -5.734 -18.938 11.359 1 36.03 17 SER B O 1
ATOM 1514 N N . ARG B 1 18 ? -4.711 -18.25 12.906 1 42.34 18 ARG B N 1
ATOM 1515 C CA . ARG B 1 18 ? -3.816 -17.328 12.203 1 42.34 18 ARG B CA 1
ATOM 1516 C C . AR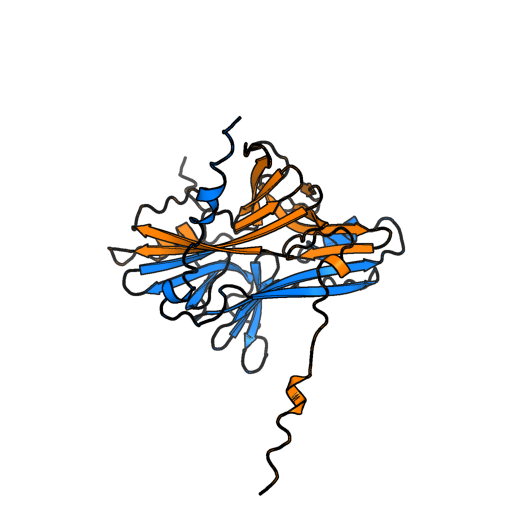G B 1 18 ? -3.033 -18.062 11.117 1 42.34 18 ARG B C 1
ATOM 1518 O O . ARG B 1 18 ? -2.018 -18.703 11.406 1 42.34 18 ARG B O 1
ATOM 1525 N N . ASP B 1 19 ? -3.703 -18.844 10.281 1 50.56 19 ASP B N 1
ATOM 1526 C CA . ASP B 1 19 ? -3.008 -19.344 9.102 1 50.56 19 ASP B CA 1
ATOM 1527 C C . ASP B 1 19 ? -1.885 -18.391 8.68 1 50.56 19 ASP B C 1
ATOM 1529 O O . ASP B 1 19 ? -2.088 -17.188 8.586 1 50.56 19 ASP B O 1
ATOM 1533 N N . THR B 1 20 ? -0.712 -18.844 9.133 1 64.44 20 THR B N 1
ATOM 1534 C CA . THR B 1 20 ? 0.521 -18.141 8.812 1 64.44 20 THR B CA 1
ATOM 1535 C C . THR B 1 20 ? 0.838 -18.25 7.32 1 64.44 20 THR B C 1
ATOM 1537 O O . THR B 1 20 ? 0.242 -19.062 6.613 1 64.44 20 THR B O 1
ATOM 1540 N N . LEU B 1 21 ? 1.424 -17.266 6.762 1 74.44 21 LEU B N 1
ATOM 1541 C CA . LEU B 1 21 ? 1.914 -17.266 5.387 1 74.44 21 LEU B CA 1
ATOM 1542 C C . LEU B 1 21 ? 2.514 -18.625 5.031 1 74.44 21 LEU B C 1
ATOM 1544 O O . LEU B 1 21 ? 2.357 -19.109 3.908 1 74.44 21 LEU B O 1
ATOM 1548 N N . LYS B 1 22 ? 2.961 -19.344 5.988 1 74.31 22 LYS B N 1
ATOM 1549 C CA . LYS B 1 22 ? 3.645 -20.625 5.758 1 74.31 22 LYS B CA 1
ATOM 1550 C C . LYS B 1 22 ? 2.646 -21.719 5.434 1 74.31 22 LYS B C 1
ATOM 1552 O O . LYS B 1 22 ? 2.967 -22.656 4.688 1 74.31 22 LYS B O 1
ATOM 1557 N N . ASP B 1 23 ? 1.516 -21.609 5.965 1 74.88 23 ASP B N 1
ATOM 1558 C CA . ASP B 1 23 ? 0.494 -22.625 5.727 1 74.88 23 ASP B CA 1
ATOM 1559 C C . ASP B 1 23 ? -0.055 -22.531 4.305 1 74.88 23 ASP B C 1
ATOM 1561 O O . ASP B 1 23 ? -0.557 -23.516 3.756 1 74.88 23 ASP B O 1
ATOM 1565 N N . LEU B 1 24 ? 0.141 -21.406 3.789 1 76.31 24 LEU B N 1
ATOM 1566 C CA . LEU B 1 24 ? -0.417 -21.156 2.465 1 76.31 24 LEU B CA 1
ATOM 1567 C C . LEU B 1 24 ? 0.652 -21.297 1.388 1 76.31 24 LEU B C 1
ATOM 1569 O O . LEU B 1 24 ? 0.404 -21.891 0.335 1 76.31 24 LEU B O 1
ATOM 1573 N N . ILE B 1 25 ? 1.806 -20.797 1.748 1 80.31 25 ILE B N 1
ATOM 1574 C CA . ILE B 1 25 ? 2.934 -20.812 0.824 1 80.31 25 ILE B CA 1
ATOM 1575 C C . ILE B 1 25 ? 4.078 -21.625 1.423 1 80.31 25 ILE B C 1
ATOM 1577 O O . ILE B 1 25 ? 4.801 -21.141 2.297 1 80.31 25 ILE B O 1
ATOM 1581 N N . PRO B 1 26 ? 4.211 -22.766 1.035 1 77.56 26 PRO B N 1
ATOM 1582 C CA . PRO B 1 26 ? 5.133 -23.734 1.655 1 77.56 26 PRO B CA 1
ATOM 1583 C C . PRO B 1 26 ? 6.543 -23.172 1.813 1 77.56 26 PRO B C 1
ATOM 1585 O O . PRO B 1 26 ? 7.215 -23.438 2.812 1 77.56 26 PRO B O 1
ATOM 1588 N N . ASP B 1 27 ? 7.086 -22.391 0.884 1 79.62 27 ASP B N 1
ATOM 1589 C CA . ASP B 1 27 ? 8.469 -21.938 0.93 1 79.62 27 ASP B CA 1
ATOM 1590 C C . ASP B 1 27 ? 8.562 -20.5 1.477 1 79.62 27 ASP B C 1
ATOM 1592 O O . ASP B 1 27 ? 9.602 -19.859 1.354 1 79.62 27 ASP B O 1
ATOM 1596 N N . ALA B 1 28 ? 7.477 -20.219 2.08 1 80.88 28 ALA B N 1
ATOM 1597 C CA . ALA B 1 28 ? 7.527 -18.891 2.66 1 80.88 28 ALA B CA 1
ATOM 1598 C C . ALA B 1 28 ? 8.367 -18.875 3.936 1 80.88 28 ALA B C 1
ATOM 1600 O O . ALA B 1 28 ? 8.234 -19.75 4.785 1 80.88 28 ALA B O 1
ATOM 1601 N N . PRO B 1 29 ? 9.289 -17.906 4.012 1 76.94 29 PRO B N 1
ATOM 1602 C CA . PRO B 1 29 ? 10.016 -17.766 5.277 1 76.94 29 PRO B CA 1
ATOM 1603 C C . PRO B 1 29 ? 9.094 -17.438 6.453 1 76.94 29 PRO B C 1
ATOM 1605 O O . PRO B 1 29 ? 7.973 -16.953 6.25 1 76.94 29 PRO B O 1
ATOM 1608 N N . PRO B 1 30 ? 9.555 -17.766 7.59 1 78.06 30 PRO B N 1
ATOM 1609 C CA . PRO B 1 30 ? 8.742 -17.516 8.781 1 78.06 30 PRO B CA 1
ATOM 1610 C C . PRO B 1 30 ? 8.734 -16.047 9.203 1 78.06 30 PRO B C 1
ATOM 1612 O O . PRO B 1 30 ? 9.172 -15.719 10.305 1 78.06 30 PRO B O 1
ATOM 1615 N N . VAL B 1 31 ? 8.445 -15.242 8.383 1 75.25 31 VAL B N 1
ATOM 1616 C CA . VAL B 1 31 ? 8.336 -13.812 8.633 1 75.25 31 VAL B CA 1
ATOM 1617 C C . VAL B 1 31 ? 6.906 -13.344 8.375 1 75.25 31 VAL B C 1
ATOM 1619 O O . VAL B 1 31 ? 6.109 -14.078 7.785 1 75.25 31 VAL B O 1
ATOM 1622 N N . ALA B 1 32 ? 6.691 -12.148 8.883 1 82 32 ALA B N 1
ATOM 1623 C CA . ALA B 1 32 ? 5.371 -11.57 8.641 1 82 32 ALA B CA 1
ATOM 1624 C C . ALA B 1 32 ? 5.152 -11.305 7.156 1 82 32 ALA B C 1
ATOM 1626 O O . ALA B 1 32 ? 6.102 -11.016 6.422 1 82 32 ALA B O 1
ATOM 1627 N N . PRO B 1 33 ? 3.947 -11.461 6.723 1 85.31 33 PRO B N 1
ATOM 1628 C CA . PRO B 1 33 ? 3.662 -11.148 5.32 1 85.31 33 PRO B CA 1
ATOM 1629 C C . PRO B 1 33 ? 4.082 -9.734 4.938 1 85.31 33 PRO B C 1
ATOM 1631 O O . PRO B 1 33 ? 4.398 -9.469 3.775 1 85.31 33 PRO B O 1
ATOM 1634 N N . LEU B 1 34 ? 3.99 -8.906 5.945 1 91.31 34 LEU B N 1
ATOM 1635 C CA . LEU B 1 34 ? 4.332 -7.504 5.75 1 91.31 34 LEU B CA 1
ATOM 1636 C C . LEU B 1 34 ? 4.879 -6.895 7.035 1 91.31 34 LEU B C 1
ATOM 1638 O O . LEU B 1 34 ? 4.223 -6.941 8.078 1 91.31 34 LEU B O 1
ATOM 1642 N N . GLU B 1 35 ? 6.004 -6.371 6.973 1 88.88 35 GLU B N 1
ATOM 1643 C CA . GLU B 1 35 ? 6.559 -5.562 8.055 1 88.88 35 GLU B CA 1
ATOM 1644 C C . GLU B 1 35 ? 6.23 -4.086 7.867 1 88.88 35 GLU B C 1
ATOM 1646 O O . GLU B 1 35 ? 6.387 -3.545 6.77 1 88.88 35 GLU B O 1
ATOM 1651 N N . VAL B 1 36 ? 5.762 -3.486 8.898 1 89.06 36 VAL B N 1
ATOM 1652 C CA . VAL B 1 36 ? 5.422 -2.068 8.836 1 89.06 36 VAL B CA 1
ATOM 1653 C C . VAL B 1 36 ? 6.387 -1.267 9.703 1 89.06 36 VAL B C 1
ATOM 1655 O O . VAL B 1 36 ? 6.562 -1.565 10.883 1 89.06 36 VAL B O 1
ATOM 1658 N N . VAL B 1 37 ? 7 -0.332 9.07 1 86.94 37 VAL B N 1
ATOM 1659 C CA . VAL B 1 37 ? 7.895 0.577 9.773 1 86.94 37 VAL B CA 1
ATOM 1660 C C . VAL B 1 37 ? 7.301 1.983 9.789 1 86.94 37 VAL B C 1
ATOM 1662 O O . VAL B 1 37 ? 6.875 2.492 8.75 1 86.94 37 VAL B O 1
ATOM 1665 N N . PHE B 1 38 ? 7.25 2.564 10.875 1 85.31 38 PHE B N 1
ATOM 1666 C CA . PHE B 1 38 ? 6.754 3.926 11.039 1 85.31 38 PHE B CA 1
ATOM 1667 C C . PHE B 1 38 ? 7.906 4.918 11.109 1 85.31 38 PHE B C 1
ATOM 1669 O O . PHE B 1 38 ? 8.68 4.906 12.07 1 85.31 38 PHE B O 1
ATOM 1676 N N . ASP B 1 39 ? 7.965 5.762 10.055 1 82.12 39 ASP B N 1
ATOM 1677 C CA . ASP B 1 39 ? 9.039 6.75 9.953 1 82.12 39 ASP B CA 1
ATOM 1678 C C . ASP B 1 39 ? 8.531 8.141 10.328 1 82.12 39 ASP B C 1
ATOM 1680 O O . ASP B 1 39 ? 7.496 8.586 9.828 1 82.12 39 ASP B O 1
ATOM 1684 N N . ARG B 1 40 ? 9.266 8.789 11.164 1 83.81 40 ARG B N 1
ATOM 1685 C CA . ARG B 1 40 ? 8.953 10.164 11.547 1 83.81 40 ARG B CA 1
ATOM 1686 C C . ARG B 1 40 ? 10.047 11.117 11.102 1 83.81 40 ARG B C 1
ATOM 1688 O O . ARG B 1 40 ? 11.234 10.836 11.281 1 83.81 40 ARG B O 1
ATOM 1695 N N . GLU B 1 41 ? 9.57 12.18 10.492 1 77.94 41 GLU B N 1
ATOM 1696 C CA . GLU B 1 41 ? 10.516 13.211 10.078 1 77.94 41 GLU B CA 1
ATOM 1697 C C . GLU B 1 41 ? 10.016 14.602 10.438 1 77.94 41 GLU B C 1
ATOM 1699 O O . GLU B 1 41 ? 8.812 14.867 10.398 1 77.94 41 GLU B O 1
ATOM 1704 N N . MET B 1 42 ? 10.914 15.469 10.844 1 76 42 MET B N 1
ATOM 1705 C CA . MET B 1 42 ? 10.602 16.875 11.102 1 76 42 MET B CA 1
ATOM 1706 C C . MET B 1 42 ? 11.375 17.781 10.156 1 76 42 MET B C 1
ATOM 1708 O O . MET B 1 42 ? 12.578 17.594 9.945 1 76 42 MET B O 1
ATOM 1712 N N . HIS B 1 43 ? 10.57 18.484 9.406 1 72.19 43 HIS B N 1
ATOM 1713 C CA . HIS B 1 43 ? 11.219 19.438 8.508 1 72.19 43 HIS B CA 1
ATOM 1714 C C . HIS B 1 43 ? 10.781 20.859 8.812 1 72.19 43 HIS B C 1
ATOM 1716 O O . HIS B 1 43 ? 9.703 21.078 9.359 1 72.19 43 HIS B O 1
ATOM 1722 N N . GLN B 1 44 ? 11.789 21.734 8.688 1 63.69 44 GLN B N 1
ATOM 1723 C CA . GLN B 1 44 ? 11.406 23.141 8.648 1 63.69 44 GLN B CA 1
ATOM 1724 C C . GLN B 1 44 ? 10.867 23.531 7.273 1 63.69 44 GLN B C 1
ATOM 1726 O O . GLN B 1 44 ? 11.234 22.922 6.266 1 63.69 44 GLN B O 1
ATOM 1731 N N . ALA B 1 45 ? 9.961 24.469 7.316 1 56.94 45 ALA B N 1
ATOM 1732 C CA . ALA B 1 45 ? 9.398 24.922 6.051 1 56.94 45 ALA B CA 1
ATOM 1733 C C . ALA B 1 45 ? 10.5 25.312 5.07 1 56.94 45 ALA B C 1
ATOM 1735 O O . ALA B 1 45 ? 11.5 25.922 5.457 1 56.94 45 ALA B O 1
ATOM 1736 N N . GLY B 1 46 ? 10.461 24.859 3.773 1 55.44 46 GLY B N 1
ATOM 1737 C CA . GLY B 1 46 ? 11.414 25.25 2.756 1 55.44 46 GLY B CA 1
ATOM 1738 C C . GLY B 1 46 ? 12.438 24.188 2.447 1 55.44 46 GLY B C 1
ATOM 1739 O O . GLY B 1 46 ? 13.141 24.25 1.437 1 55.44 46 GLY B O 1
ATOM 1740 N N . VAL B 1 47 ? 12.688 23.422 3.4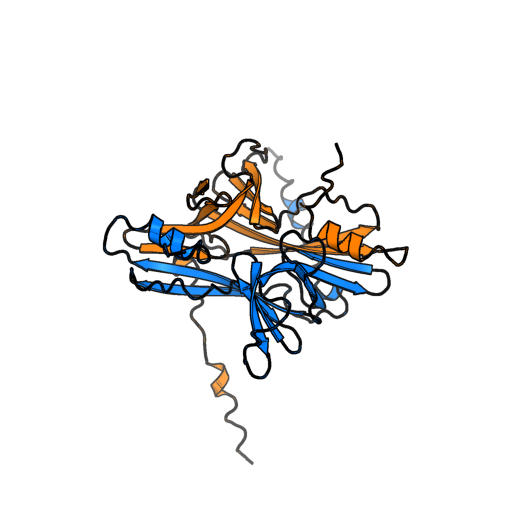04 1 50.12 47 VAL B N 1
ATOM 1741 C CA . VAL B 1 47 ? 13.75 22.438 3.211 1 50.12 47 VAL B CA 1
ATOM 1742 C C . VAL B 1 47 ? 13.156 21.125 2.699 1 50.12 47 VAL B C 1
ATOM 1744 O O . VAL B 1 47 ? 13.844 20.109 2.662 1 50.12 47 VAL B O 1
ATOM 1747 N N . ILE B 1 48 ? 12.008 21.234 2.412 1 51.88 48 ILE B N 1
ATOM 1748 C CA . ILE B 1 48 ? 11.469 19.953 1.971 1 51.88 48 ILE B CA 1
ATOM 1749 C C . ILE B 1 48 ? 12.156 19.516 0.682 1 51.88 48 ILE B C 1
ATOM 1751 O O . ILE B 1 48 ? 12.148 20.234 -0.313 1 51.88 48 ILE B O 1
ATOM 1755 N N . SER B 1 49 ? 13.242 18.828 0.774 1 46.25 49 SER B N 1
ATOM 1756 C CA . SER B 1 49 ? 13.805 18.266 -0.446 1 46.25 49 SER B CA 1
ATOM 1757 C C . SER B 1 49 ? 12.844 17.266 -1.078 1 46.25 49 SER B C 1
ATOM 1759 O O . SER B 1 49 ? 12.5 16.25 -0.461 1 46.25 49 SER B O 1
ATOM 1761 N N . ALA B 1 50 ? 12.016 17.719 -1.852 1 47.16 50 ALA B N 1
ATOM 1762 C CA . ALA B 1 50 ? 11.094 16.984 -2.699 1 47.16 50 ALA B CA 1
ATOM 1763 C C . ALA B 1 50 ? 11.781 15.773 -3.344 1 47.16 50 ALA B C 1
ATOM 1765 O O . ALA B 1 50 ? 11.109 14.859 -3.834 1 47.16 50 ALA B O 1
ATOM 1766 N N . ASP B 1 51 ? 13.102 15.75 -3.326 1 44.84 51 ASP B N 1
ATOM 1767 C CA . ASP B 1 51 ? 13.789 14.945 -4.324 1 44.84 51 ASP B CA 1
ATOM 1768 C C . ASP B 1 51 ? 13.891 13.492 -3.873 1 44.84 51 ASP B C 1
ATOM 1770 O O . ASP B 1 51 ? 14.438 12.648 -4.594 1 44.84 51 ASP B O 1
ATOM 1774 N N . VAL B 1 52 ? 13.695 13.305 -2.715 1 50.47 52 VAL B N 1
ATOM 1775 C CA . VAL B 1 52 ? 13.961 11.883 -2.518 1 50.47 52 VAL B CA 1
ATOM 1776 C C . VAL B 1 52 ? 12.656 11.094 -2.662 1 50.47 52 VAL B C 1
ATOM 1778 O O . VAL B 1 52 ? 11.695 11.328 -1.928 1 50.47 52 VAL B O 1
ATOM 1781 N N . PRO B 1 53 ? 12.672 10.492 -3.865 1 56.34 53 PRO B N 1
ATOM 1782 C CA . PRO B 1 53 ? 11.492 9.625 -3.975 1 56.34 53 PRO B CA 1
ATOM 1783 C C . PRO B 1 53 ? 11.227 8.828 -2.699 1 56.34 53 PRO B C 1
ATOM 1785 O O . PRO B 1 53 ? 12.148 8.242 -2.129 1 56.34 53 PRO B O 1
ATOM 1788 N N . TYR B 1 54 ? 10.211 9.172 -2.135 1 67.12 54 TYR B N 1
ATOM 1789 C CA . TYR B 1 54 ? 9.914 8.414 -0.92 1 67.12 54 TYR B CA 1
ATOM 1790 C C . TYR B 1 54 ? 9.703 6.938 -1.232 1 67.12 54 TYR B C 1
ATOM 1792 O O . TYR B 1 54 ? 8.883 6.59 -2.086 1 67.12 54 TYR B O 1
ATOM 1800 N N . ARG B 1 55 ? 10.586 6.242 -0.694 1 81.31 55 ARG B N 1
ATOM 1801 C CA . ARG B 1 55 ? 10.492 4.789 -0.729 1 81.31 55 ARG B CA 1
ATOM 1802 C C . ARG B 1 55 ? 9.438 4.285 0.253 1 81.31 55 ARG B C 1
ATOM 1804 O O . ARG B 1 55 ? 9.602 4.406 1.468 1 81.31 55 ARG B O 1
ATOM 1811 N N . ALA B 1 56 ? 8.391 3.844 -0.346 1 88.69 56 ALA B N 1
ATOM 1812 C CA . ALA B 1 56 ? 7.27 3.412 0.486 1 88.69 56 ALA B CA 1
ATOM 1813 C C . ALA B 1 56 ? 7.363 1.922 0.803 1 88.69 56 ALA B C 1
ATOM 1815 O O . ALA B 1 56 ? 6.969 1.485 1.887 1 88.69 56 ALA B O 1
ATOM 1816 N N . LEU B 1 57 ? 7.91 1.206 -0.143 1 94.06 57 LEU B N 1
ATOM 1817 C CA . LEU B 1 57 ? 7.949 -0.247 -0.016 1 94.06 57 LEU B CA 1
ATOM 1818 C C . LEU B 1 57 ? 9.328 -0.787 -0.381 1 94.06 57 LEU B C 1
ATOM 1820 O O . LEU B 1 57 ? 9.922 -0.357 -1.369 1 94.06 57 LEU B O 1
ATOM 1824 N N . GLU B 1 58 ? 9.789 -1.696 0.402 1 95.31 58 GLU B N 1
ATOM 1825 C CA . GLU B 1 58 ? 10.977 -2.479 0.071 1 95.31 58 GLU B CA 1
ATOM 1826 C C . GLU B 1 58 ? 10.625 -3.945 -0.158 1 95.31 58 GLU B C 1
ATOM 1828 O O . GLU B 1 58 ? 9.992 -4.578 0.692 1 95.31 58 GLU B O 1
ATOM 1833 N N . ILE B 1 59 ? 11.008 -4.426 -1.222 1 97.62 59 ILE B N 1
ATOM 1834 C CA . ILE B 1 59 ? 10.859 -5.84 -1.549 1 97.62 59 ILE B CA 1
ATOM 1835 C C . ILE B 1 59 ? 12.242 -6.5 -1.605 1 97.62 59 ILE B C 1
ATOM 1837 O O . ILE B 1 59 ? 13.031 -6.219 -2.508 1 97.62 59 ILE B O 1
ATOM 1841 N N . TRP B 1 60 ? 12.453 -7.363 -0.672 1 96.88 60 TRP B N 1
ATOM 1842 C CA . TRP B 1 60 ? 13.766 -7.988 -0.542 1 96.88 60 TRP B CA 1
ATOM 1843 C C . TRP B 1 60 ? 13.766 -9.375 -1.174 1 96.88 60 TRP B C 1
ATOM 1845 O O . TRP B 1 60 ? 12.922 -10.219 -0.854 1 96.88 60 TRP B O 1
ATOM 1855 N N . THR B 1 61 ? 14.633 -9.617 -2.031 1 96.81 61 THR B N 1
ATOM 1856 C CA . THR B 1 61 ? 14.945 -10.953 -2.533 1 96.81 61 THR B CA 1
ATOM 1857 C C . THR B 1 61 ? 16.328 -11.391 -2.07 1 96.81 61 THR B C 1
ATOM 1859 O O . THR B 1 61 ? 16.953 -10.727 -1.241 1 96.81 61 THR B O 1
ATOM 1862 N N . GLN B 1 62 ? 16.719 -12.523 -2.609 1 95.5 62 GLN B N 1
ATOM 1863 C CA . GLN B 1 62 ? 18 -13.07 -2.178 1 95.5 62 GLN B CA 1
ATOM 1864 C C . GLN B 1 62 ? 19.141 -12.109 -2.504 1 95.5 62 GLN B C 1
ATOM 1866 O O . GLN B 1 62 ? 20.047 -11.914 -1.691 1 95.5 62 GLN B O 1
ATOM 1871 N N . ASN B 1 63 ? 19.047 -11.43 -3.666 1 96.44 63 ASN B N 1
ATOM 1872 C CA . ASN B 1 63 ? 20.219 -10.695 -4.117 1 96.44 63 ASN B CA 1
ATOM 1873 C C . ASN B 1 63 ? 19.906 -9.211 -4.309 1 96.44 63 ASN B C 1
ATOM 1875 O O . ASN B 1 63 ? 20.828 -8.398 -4.469 1 96.44 63 ASN B O 1
ATOM 1879 N N . ARG B 1 64 ? 18.641 -8.883 -4.316 1 97.62 64 ARG B N 1
ATOM 1880 C CA . ARG B 1 64 ? 18.281 -7.512 -4.652 1 97.62 64 ARG B CA 1
ATOM 1881 C C . ARG B 1 64 ? 17.234 -6.969 -3.674 1 97.62 64 ARG B C 1
ATOM 1883 O O . ARG B 1 64 ? 16.484 -7.738 -3.076 1 97.62 64 ARG B O 1
ATOM 1890 N N . VAL B 1 65 ? 17.266 -5.73 -3.576 1 97.25 65 VAL B N 1
ATOM 1891 C CA . VAL B 1 65 ? 16.188 -4.984 -2.92 1 97.25 65 VAL B CA 1
ATOM 1892 C C . VAL B 1 65 ? 15.539 -4.027 -3.916 1 97.25 65 VAL B C 1
ATOM 1894 O O . VAL B 1 65 ? 16.219 -3.213 -4.539 1 97.25 65 VAL B O 1
ATOM 1897 N N . TYR B 1 66 ? 14.297 -4.184 -4.094 1 96.56 66 TYR B N 1
ATOM 1898 C CA . TYR B 1 66 ? 13.508 -3.309 -4.957 1 96.56 66 TYR B CA 1
ATOM 1899 C C . TYR B 1 66 ? 12.773 -2.256 -4.141 1 96.56 66 TYR B C 1
ATOM 1901 O O . TYR B 1 66 ? 11.969 -2.594 -3.266 1 96.56 66 TYR B O 1
ATOM 1909 N N . MET B 1 67 ? 13.055 -1.03 -4.441 1 94.75 67 MET B N 1
ATOM 1910 C CA . MET B 1 67 ? 12.344 0.066 -3.783 1 94.75 67 MET B CA 1
ATOM 1911 C C . MET B 1 67 ? 11.195 0.57 -4.648 1 94.75 67 MET B C 1
ATOM 1913 O O . MET B 1 67 ? 11.383 0.838 -5.84 1 94.75 67 MET B O 1
ATOM 1917 N N . VAL B 1 68 ? 10.07 0.632 -3.967 1 92.38 68 VAL B N 1
ATOM 1918 C CA . VAL B 1 68 ? 8.852 1.063 -4.637 1 92.38 68 VAL B CA 1
ATOM 1919 C C . VAL B 1 68 ? 8.336 2.348 -3.996 1 92.38 68 VAL B C 1
ATOM 1921 O O . VAL B 1 68 ? 8.312 2.471 -2.768 1 92.38 68 VAL B O 1
ATOM 1924 N N . ASP B 1 69 ? 7.938 3.268 -4.793 1 85.38 69 ASP B N 1
ATOM 1925 C CA . ASP B 1 69 ? 7.473 4.543 -4.254 1 85.38 69 ASP B CA 1
ATOM 1926 C C . ASP B 1 69 ? 5.977 4.492 -3.949 1 85.38 69 ASP B C 1
ATOM 1928 O O . ASP B 1 69 ? 5.348 3.438 -4.051 1 85.38 69 ASP B O 1
ATOM 1932 N N . SER B 1 70 ? 5.41 5.59 -3.537 1 78.38 70 SER B N 1
ATOM 1933 C CA . SER B 1 70 ? 4.027 5.656 -3.068 1 78.38 70 SER B CA 1
ATOM 1934 C C . SER B 1 70 ? 3.045 5.438 -4.215 1 78.38 70 SER B C 1
ATOM 1936 O O . SER B 1 70 ? 1.86 5.188 -3.982 1 78.38 70 SER B O 1
ATOM 1938 N N . THR B 1 71 ? 3.484 5.57 -5.391 1 76.81 71 THR B N 1
ATOM 1939 C CA . THR B 1 71 ? 2.627 5.297 -6.539 1 76.81 71 THR B CA 1
ATOM 1940 C C . THR B 1 71 ? 2.771 3.846 -6.988 1 76.81 71 THR B C 1
ATOM 1942 O O . THR B 1 71 ? 2.244 3.459 -8.031 1 76.81 71 THR B O 1
ATOM 1945 N N . MET B 1 72 ? 3.588 3.055 -6.309 1 84.38 72 MET B N 1
ATOM 1946 C CA . MET B 1 72 ? 3.826 1.633 -6.539 1 84.38 72 MET B CA 1
ATOM 1947 C C . MET B 1 72 ? 4.746 1.422 -7.734 1 84.38 72 MET B C 1
ATOM 1949 O O . MET B 1 72 ? 4.715 0.366 -8.367 1 84.38 72 MET B O 1
ATOM 1953 N N . THR B 1 73 ? 5.516 2.418 -8.023 1 86.81 73 THR B N 1
ATOM 1954 C CA . THR B 1 73 ? 6.496 2.322 -9.102 1 86.81 73 THR B CA 1
ATOM 1955 C C . THR B 1 73 ? 7.879 1.985 -8.539 1 86.81 73 THR B C 1
ATOM 1957 O O . THR B 1 73 ? 8.312 2.57 -7.547 1 86.81 73 THR B O 1
ATOM 1960 N N . CYS B 1 74 ? 8.461 1.051 -9.234 1 92.81 74 CYS B N 1
ATOM 1961 C CA . CYS B 1 74 ? 9.82 0.731 -8.828 1 92.81 74 CYS B CA 1
ATOM 1962 C C . CYS B 1 74 ? 10.773 1.883 -9.141 1 92.81 74 CYS B C 1
ATOM 1964 O O . CYS B 1 74 ? 10.992 2.213 -10.305 1 92.81 74 CYS B O 1
ATOM 1966 N N . CYS B 1 75 ? 11.375 2.434 -8.172 1 91.19 75 CYS B N 1
ATOM 1967 C CA . CYS B 1 75 ? 12.156 3.645 -8.375 1 91.19 75 CYS B CA 1
ATOM 1968 C C . CYS B 1 75 ? 13.641 3.377 -8.148 1 91.19 75 CYS B C 1
ATOM 1970 O O . CYS B 1 75 ? 14.492 4.18 -8.539 1 91.19 75 CYS B O 1
ATOM 1972 N N . GLU B 1 76 ? 13.969 2.324 -7.531 1 93.69 76 GLU B N 1
ATOM 1973 C CA . GLU B 1 76 ? 15.367 1.996 -7.238 1 93.69 76 GLU B CA 1
ATOM 1974 C C . GLU B 1 76 ? 15.547 0.493 -7.043 1 93.69 76 GLU B C 1
ATOM 1976 O O . GLU B 1 76 ? 14.672 -0.177 -6.488 1 93.69 76 GLU B O 1
ATOM 1981 N N . VAL B 1 77 ? 16.609 0.01 -7.543 1 96.12 77 VAL B N 1
ATOM 1982 C CA . VAL B 1 77 ? 17.016 -1.373 -7.312 1 96.12 77 VAL B CA 1
ATOM 1983 C C . VAL B 1 77 ? 18.453 -1.411 -6.797 1 96.12 77 VAL B C 1
ATOM 1985 O O . VAL B 1 77 ? 19.344 -0.788 -7.379 1 96.12 77 VAL B O 1
ATOM 1988 N N . ARG B 1 78 ? 18.609 -2.154 -5.715 1 96.38 78 ARG B N 1
ATOM 1989 C CA . ARG B 1 78 ? 19.938 -2.229 -5.121 1 96.38 78 ARG B CA 1
ATOM 1990 C C . ARG B 1 78 ? 20.391 -3.676 -4.961 1 96.38 78 ARG B C 1
ATOM 1992 O O . ARG B 1 78 ? 19.578 -4.562 -4.719 1 96.38 78 ARG B O 1
ATOM 1999 N N . ASP B 1 79 ? 21.688 -3.803 -5.152 1 97.12 79 ASP B N 1
ATOM 2000 C CA . ASP B 1 79 ? 22.281 -5.066 -4.738 1 97.12 79 ASP B CA 1
ATOM 2001 C C . ASP B 1 79 ? 22.188 -5.246 -3.225 1 97.12 79 ASP B C 1
ATOM 2003 O O . ASP B 1 79 ? 22.594 -4.359 -2.467 1 97.12 79 ASP B O 1
ATOM 2007 N N . ARG B 1 80 ? 21.672 -6.309 -2.826 1 95.62 80 ARG B N 1
ATOM 2008 C CA . ARG B 1 80 ? 21.422 -6.527 -1.407 1 95.62 80 ARG B CA 1
ATOM 2009 C C . ARG B 1 80 ? 22.719 -6.613 -0.62 1 95.62 80 ARG B C 1
ATOM 2011 O O . ARG B 1 80 ? 22.781 -6.191 0.536 1 95.62 80 ARG B O 1
ATOM 2018 N N . HIS B 1 81 ? 23.766 -7.16 -1.113 1 95.06 81 HIS B N 1
ATOM 2019 C CA . HIS B 1 81 ? 25.016 -7.426 -0.407 1 95.06 81 HIS B CA 1
ATOM 2020 C C . HIS B 1 81 ? 25.922 -6.195 -0.4 1 95.06 81 HIS B C 1
ATOM 2022 O O . HIS B 1 81 ? 26.578 -5.91 0.604 1 95.06 81 HIS B O 1
ATOM 2028 N N . THR B 1 82 ? 25.875 -5.449 -1.466 1 94.88 82 THR B N 1
ATOM 2029 C CA . THR B 1 82 ? 26.812 -4.336 -1.591 1 94.88 82 THR B CA 1
ATOM 2030 C C . THR B 1 82 ? 26.094 -3.006 -1.367 1 94.88 82 THR B C 1
ATOM 2032 O O . THR B 1 82 ? 26.75 -1.992 -1.086 1 94.88 82 THR B O 1
ATOM 2035 N N . GLY B 1 83 ? 24.797 -2.98 -1.596 1 93.56 83 GLY B N 1
ATOM 2036 C CA . GLY B 1 83 ? 24.031 -1.749 -1.48 1 93.56 83 GLY B CA 1
ATOM 2037 C C . GLY B 1 83 ? 24.109 -0.884 -2.725 1 93.56 83 GLY B C 1
ATOM 2038 O O . GLY B 1 83 ? 23.469 0.165 -2.797 1 93.56 83 GLY B O 1
ATOM 2039 N N . VAL B 1 84 ? 24.844 -1.365 -3.689 1 95.88 84 VAL B N 1
ATOM 2040 C CA . VAL B 1 84 ? 25.047 -0.565 -4.895 1 95.88 84 VAL B CA 1
ATOM 2041 C C . VAL B 1 84 ? 23.766 -0.573 -5.738 1 95.88 84 VAL B C 1
ATOM 2043 O O . VAL B 1 84 ? 23.156 -1.623 -5.926 1 95.88 84 VAL B O 1
ATOM 2046 N N . GLU B 1 85 ? 23.5 0.579 -6.266 1 95.31 85 GLU B N 1
ATOM 2047 C CA . GLU B 1 85 ? 22.312 0.74 -7.09 1 95.31 85 GLU B CA 1
ATOM 2048 C C . GLU B 1 85 ? 22.516 0.155 -8.484 1 95.31 85 GLU B C 1
ATOM 2050 O O . GLU B 1 85 ? 23.578 0.342 -9.086 1 95.31 85 GLU B O 1
ATOM 2055 N N . ASP B 1 86 ? 21.484 -0.602 -8.977 1 95.56 86 ASP B N 1
ATOM 2056 C CA . ASP B 1 86 ? 21.422 -1.04 -10.367 1 95.56 86 ASP B CA 1
ATOM 2057 C C . ASP B 1 86 ? 20.562 -0.097 -11.203 1 95.56 86 ASP B C 1
ATOM 2059 O O . ASP B 1 86 ? 19.359 -0.327 -11.375 1 95.56 86 ASP B O 1
ATOM 2063 N N . LYS B 1 87 ? 21.125 0.857 -11.867 1 94.12 87 LYS B N 1
ATOM 2064 C CA . LYS B 1 87 ? 20.422 1.943 -12.547 1 94.12 87 LYS B CA 1
ATOM 2065 C C . LYS B 1 87 ? 19.797 1.463 -13.859 1 94.12 87 LYS B C 1
ATOM 2067 O O . LYS B 1 87 ? 18.969 2.154 -14.453 1 94.12 87 LYS B O 1
ATOM 2072 N N . LYS B 1 88 ? 20.141 0.262 -14.297 1 93.38 88 LYS B N 1
ATOM 2073 C CA . LYS B 1 88 ? 19.672 -0.216 -15.594 1 93.38 88 LYS B CA 1
ATOM 2074 C C . LYS B 1 88 ? 18.734 -1.406 -15.43 1 93.38 88 LYS B C 1
ATOM 2076 O O . LYS B 1 88 ? 18.422 -2.088 -16.406 1 93.38 88 LYS B O 1
ATOM 2081 N N . HIS B 1 89 ? 18.422 -1.635 -14.258 1 94 89 HIS B N 1
ATOM 2082 C CA . HIS B 1 89 ? 17.562 -2.789 -14.047 1 94 89 HIS B CA 1
ATOM 2083 C C . HIS B 1 89 ? 16.266 -2.664 -14.852 1 94 89 HIS B C 1
ATOM 2085 O O . HIS B 1 89 ? 15.688 -1.579 -14.938 1 94 89 HIS B O 1
ATOM 2091 N N . SER B 1 90 ? 15.719 -3.674 -15.352 1 91.44 90 SER B N 1
ATOM 2092 C CA . SER B 1 90 ? 14.625 -3.705 -16.312 1 91.44 90 SER B CA 1
ATOM 2093 C C . SER B 1 90 ? 13.305 -3.289 -15.672 1 91.44 90 SER B C 1
ATOM 2095 O O . SER B 1 90 ? 12.406 -2.787 -16.344 1 91.44 90 SER B O 1
ATOM 2097 N N . VAL B 1 91 ? 13.18 -3.414 -14.344 1 93.12 91 VAL B N 1
ATOM 2098 C CA . VAL B 1 91 ? 11.883 -3.174 -13.727 1 93.12 91 VAL B CA 1
ATOM 2099 C C . VAL B 1 91 ? 11.789 -1.72 -13.273 1 93.12 91 VAL B C 1
ATOM 2101 O O . VAL B 1 91 ? 10.742 -1.286 -12.766 1 93.12 91 VAL B O 1
ATOM 2104 N N . LEU B 1 92 ? 12.844 -0.96 -13.359 1 91.81 92 LEU B N 1
ATOM 2105 C CA . LEU B 1 92 ? 12.781 0.451 -13 1 91.81 92 LEU B CA 1
ATOM 2106 C C . LEU B 1 92 ? 11.711 1.175 -13.812 1 91.81 92 LEU B C 1
ATOM 2108 O O . LEU B 1 92 ? 11.648 1.018 -15.031 1 91.81 92 LEU B O 1
ATOM 2112 N N . GLY B 1 93 ? 10.898 1.881 -13.055 1 88.12 93 GLY B N 1
ATOM 2113 C CA . GLY B 1 93 ? 9.836 2.609 -13.719 1 88.12 93 GLY B CA 1
ATOM 2114 C C . GLY B 1 93 ? 8.57 1.786 -13.898 1 88.12 93 GLY B C 1
ATOM 2115 O O . GLY B 1 93 ? 7.531 2.314 -14.297 1 88.12 93 GLY B O 1
ATOM 2116 N N . ALA B 1 94 ? 8.648 0.51 -13.625 1 89.5 94 ALA B N 1
ATOM 2117 C CA . ALA B 1 94 ? 7.469 -0.351 -13.742 1 89.5 94 ALA B CA 1
ATOM 2118 C C . ALA B 1 94 ? 6.637 -0.314 -12.461 1 89.5 94 ALA B C 1
ATOM 2120 O O . ALA B 1 94 ? 7.148 -0 -11.383 1 89.5 94 ALA B O 1
ATOM 2121 N N . ARG B 1 95 ? 5.414 -0.653 -12.617 1 88.19 95 ARG B N 1
ATOM 2122 C CA . ARG B 1 95 ? 4.492 -0.619 -11.492 1 88.19 95 ARG B CA 1
ATOM 2123 C C . ARG B 1 95 ? 4.359 -1.995 -10.844 1 88.19 95 ARG B C 1
ATOM 2125 O O . ARG B 1 95 ? 4.168 -2.996 -11.539 1 88.19 95 ARG B O 1
ATOM 2132 N N . LEU B 1 96 ? 4.457 -1.993 -9.57 1 90.12 96 LEU B N 1
ATOM 2133 C CA . LEU B 1 96 ? 4.207 -3.213 -8.812 1 90.12 96 LEU B CA 1
ATOM 2134 C C . LEU B 1 96 ? 2.727 -3.578 -8.836 1 90.12 96 LEU B C 1
ATOM 2136 O O . LEU B 1 96 ? 1.872 -2.746 -8.531 1 90.12 96 LEU B O 1
ATOM 2140 N N . VAL B 1 97 ? 2.455 -4.859 -9.109 1 86.44 97 VAL B N 1
ATOM 2141 C CA . VAL B 1 97 ? 1.048 -5.23 -9.211 1 86.44 97 VAL B CA 1
ATOM 2142 C C . VAL B 1 97 ? 0.722 -6.309 -8.18 1 86.44 97 VAL B C 1
ATOM 2144 O O . VAL B 1 97 ? -0.449 -6.598 -7.922 1 86.44 97 VAL B O 1
ATOM 2147 N N . GLY B 1 98 ? 1.69 -6.855 -7.504 1 91.44 98 GLY B N 1
ATOM 2148 C CA . GLY B 1 98 ? 1.48 -7.898 -6.512 1 91.44 98 GLY B CA 1
ATOM 2149 C C . GLY B 1 98 ? 2.539 -8.984 -6.555 1 91.44 98 GLY B C 1
ATOM 2150 O O . GLY B 1 98 ? 3.711 -8.703 -6.82 1 91.44 98 GLY B O 1
ATOM 2151 N N . GLY B 1 99 ? 2.129 -10.117 -6.16 1 91.38 99 GLY B N 1
ATOM 2152 C CA . GLY B 1 99 ? 3.016 -11.273 -6.172 1 91.38 99 GLY B CA 1
ATOM 2153 C C . GLY B 1 99 ? 2.355 -12.523 -6.715 1 91.38 99 GLY B C 1
ATOM 2154 O O . GLY B 1 99 ? 1.128 -12.609 -6.777 1 91.38 99 GLY B O 1
ATOM 2155 N N . GLN B 1 100 ? 3.256 -13.422 -7.082 1 89.81 100 GLN B N 1
ATOM 2156 C CA . GLN B 1 100 ? 2.75 -14.711 -7.555 1 89.81 100 GLN B CA 1
ATOM 2157 C C . GLN B 1 100 ? 3.723 -15.836 -7.227 1 89.81 100 GLN B C 1
ATOM 2159 O O . GLN B 1 100 ? 4.922 -15.602 -7.051 1 89.81 100 GLN B O 1
ATOM 2164 N N . ARG B 1 101 ? 3.119 -17.031 -7.16 1 89.38 101 ARG B N 1
ATOM 2165 C CA . ARG B 1 101 ? 3.947 -18.219 -7.043 1 89.38 101 ARG B CA 1
ATOM 2166 C C . ARG B 1 101 ? 3.191 -19.469 -7.512 1 89.38 101 ARG B C 1
ATOM 2168 O O . ARG B 1 101 ? 2.041 -19.672 -7.129 1 89.38 101 ARG B O 1
ATOM 2175 N N . LYS B 1 102 ? 3.9 -20.156 -8.281 1 85.62 102 LYS B N 1
ATOM 2176 C CA . LYS B 1 102 ? 3.342 -21.438 -8.742 1 85.62 102 LYS B CA 1
ATOM 2177 C C . LYS B 1 102 ? 3.939 -22.609 -7.969 1 85.62 102 LYS B C 1
ATOM 2179 O O . LYS B 1 102 ? 5.16 -22.703 -7.824 1 85.62 102 LYS B O 1
ATOM 2184 N N . TYR B 1 103 ? 3.018 -23.328 -7.41 1 81.5 103 TYR B N 1
ATOM 2185 C CA . TYR B 1 103 ? 3.387 -24.594 -6.762 1 81.5 103 TYR B CA 1
ATOM 2186 C C . TYR B 1 103 ? 2.596 -25.75 -7.34 1 81.5 103 TYR B C 1
ATOM 2188 O O . TYR B 1 103 ? 1.411 -25.922 -7.035 1 81.5 103 TYR B O 1
ATOM 2196 N N . GLY B 1 104 ? 3.373 -26.625 -8.172 1 80.5 104 GLY B N 1
ATOM 2197 C CA . GLY B 1 104 ? 2.631 -27.688 -8.828 1 80.5 104 GLY B CA 1
ATOM 2198 C C . GLY B 1 104 ? 1.47 -27.188 -9.656 1 80.5 104 GLY B C 1
ATOM 2199 O O . GLY B 1 104 ? 1.663 -26.406 -10.594 1 80.5 104 GLY B O 1
ATOM 2200 N N . LYS B 1 105 ? 0.207 -27.562 -9.164 1 81.56 105 LYS B N 1
ATOM 2201 C CA . LYS B 1 105 ? -0.992 -27.172 -9.906 1 81.56 105 LYS B CA 1
ATOM 2202 C C . LYS B 1 105 ? -1.649 -25.953 -9.273 1 81.56 105 LYS B C 1
ATOM 2204 O O . LYS B 1 105 ? -2.725 -25.531 -9.695 1 81.56 105 LYS B O 1
ATOM 2209 N N . THR B 1 106 ? -0.977 -25.422 -8.32 1 83 106 THR B N 1
ATOM 2210 C CA . THR B 1 106 ? -1.58 -24.312 -7.59 1 83 106 THR B CA 1
ATOM 2211 C C . THR B 1 106 ? -0.819 -23.016 -7.852 1 83 106 THR B C 1
ATOM 2213 O O . THR B 1 106 ? 0.412 -23 -7.793 1 83 106 THR B O 1
ATOM 2216 N N . LEU B 1 107 ? -1.557 -22.062 -8.164 1 86.62 107 LEU B N 1
ATOM 2217 C CA . LEU B 1 107 ? -1.03 -20.719 -8.297 1 86.62 107 LEU B CA 1
ATOM 2218 C C . LEU B 1 107 ? -1.468 -19.844 -7.133 1 86.62 107 LEU B C 1
ATOM 2220 O O . LEU B 1 107 ? -2.656 -19.781 -6.809 1 86.62 107 LEU B O 1
ATOM 2224 N N . HIS B 1 108 ? -0.515 -19.234 -6.5 1 87 108 HIS B N 1
ATOM 2225 C CA . HIS B 1 108 ? -0.794 -18.25 -5.461 1 87 108 HIS B CA 1
ATOM 2226 C C . HIS B 1 108 ? -0.598 -16.828 -5.98 1 87 108 HIS B C 1
ATOM 2228 O O . HIS B 1 108 ? 0.437 -16.516 -6.574 1 87 108 HIS B O 1
ATOM 2234 N N . VAL B 1 109 ? -1.605 -16.031 -5.781 1 86.81 109 VAL B N 1
ATOM 2235 C CA . VAL B 1 109 ? -1.532 -14.633 -6.168 1 86.81 109 VAL B CA 1
ATOM 2236 C C . VAL B 1 109 ? -1.75 -13.742 -4.941 1 86.81 109 VAL B C 1
ATOM 2238 O O . VAL B 1 109 ? -2.701 -13.945 -4.184 1 86.81 109 VAL B O 1
ATOM 2241 N N . ALA B 1 110 ? -0.836 -12.859 -4.734 1 89.38 110 ALA B N 1
ATOM 2242 C CA . ALA B 1 110 ? -0.923 -11.938 -3.602 1 89.38 110 ALA B CA 1
ATOM 2243 C C . ALA B 1 110 ? -1.158 -10.508 -4.07 1 89.38 110 ALA B C 1
ATOM 2245 O O . ALA B 1 110 ? -0.563 -10.062 -5.059 1 89.38 110 ALA B O 1
ATOM 2246 N N . ARG B 1 111 ? -1.983 -9.695 -3.354 1 88.75 111 ARG B N 1
ATOM 2247 C CA . ARG B 1 111 ? -2.273 -8.289 -3.613 1 88.75 111 ARG B CA 1
ATOM 2248 C C . ARG B 1 111 ? -2.486 -7.523 -2.312 1 88.75 111 ARG B C 1
ATOM 2250 O O . ARG B 1 111 ? -2.961 -8.086 -1.324 1 88.75 111 ARG B O 1
ATOM 2257 N N . PRO B 1 112 ? -2.262 -6.25 -2.236 1 89.25 112 PRO B N 1
ATOM 2258 C CA . PRO B 1 112 ? -1.646 -5.438 -3.287 1 89.25 112 PRO B CA 1
ATOM 2259 C C . PRO B 1 112 ? -0.136 -5.652 -3.389 1 89.25 112 PRO B C 1
ATOM 2261 O O . PRO B 1 112 ? 0.482 -5.25 -4.379 1 89.25 112 PRO B O 1
ATOM 2264 N N . PHE B 1 113 ? 0.441 -6.285 -2.426 1 92.75 113 PHE B N 1
ATOM 2265 C CA . PHE B 1 113 ? 1.88 -6.52 -2.383 1 92.75 113 PHE B CA 1
ATOM 2266 C C . PHE B 1 113 ? 2.191 -8.008 -2.506 1 92.75 113 PHE B C 1
ATOM 2268 O O . PHE B 1 113 ? 1.34 -8.852 -2.215 1 92.75 113 PHE B O 1
ATOM 2275 N N . PRO B 1 114 ? 3.389 -8.227 -2.971 1 94.25 114 PRO B N 1
ATOM 2276 C CA . PRO B 1 114 ? 3.83 -9.609 -2.795 1 94.25 114 PRO B CA 1
ATOM 2277 C C . PRO B 1 114 ? 4.004 -9.992 -1.327 1 94.25 114 PRO B C 1
ATOM 2279 O O . PRO B 1 114 ? 4.035 -9.117 -0.457 1 94.25 114 PRO B O 1
ATOM 2282 N N . VAL B 1 115 ? 4.051 -11.305 -1.072 1 93.06 115 VAL B N 1
ATOM 2283 C CA . VAL B 1 115 ? 4.391 -11.812 0.253 1 93.06 115 VAL B CA 1
ATOM 2284 C C . VAL B 1 115 ? 5.613 -12.719 0.16 1 93.06 115 VAL B C 1
ATOM 2286 O O . VAL B 1 115 ? 5.938 -13.227 -0.915 1 93.06 115 VAL B O 1
ATOM 2289 N N . PRO B 1 116 ? 6.297 -12.836 1.294 1 93.56 116 PRO B N 1
ATOM 2290 C CA . PRO B 1 116 ? 7.457 -13.734 1.265 1 93.56 116 PRO B CA 1
ATOM 2291 C C . PRO B 1 116 ? 7.113 -15.117 0.722 1 93.56 116 PRO B C 1
ATOM 2293 O O . PRO B 1 116 ? 6.059 -15.672 1.046 1 93.56 116 PRO B O 1
ATOM 2296 N N . GLY B 1 117 ? 8.023 -15.664 -0.097 1 92.56 117 GLY B N 1
ATOM 2297 C CA . GLY B 1 117 ? 7.777 -16.938 -0.758 1 92.56 117 GLY B CA 1
ATOM 2298 C C . GLY B 1 117 ? 7.27 -16.781 -2.178 1 92.56 117 GLY B C 1
ATOM 2299 O O . GLY B 1 117 ? 7.352 -17.719 -2.98 1 92.56 117 GLY B O 1
ATOM 2300 N N . THR B 1 118 ? 6.648 -15.648 -2.475 1 93 118 THR B N 1
ATOM 2301 C CA . THR B 1 118 ? 6.188 -15.367 -3.83 1 93 118 THR B CA 1
ATOM 2302 C C . THR B 1 118 ? 7.254 -14.594 -4.609 1 93 118 THR B C 1
ATOM 2304 O O . THR B 1 118 ? 8.32 -14.281 -4.074 1 93 118 THR B O 1
ATOM 2307 N N . GLU B 1 119 ? 6.926 -14.391 -5.832 1 93.81 119 GLU B N 1
ATOM 2308 C CA . GLU B 1 119 ? 7.66 -13.461 -6.684 1 93.81 119 GLU B CA 1
ATOM 2309 C C . GLU B 1 119 ? 6.895 -12.148 -6.863 1 93.81 119 GLU B C 1
ATOM 2311 O O . GLU B 1 119 ? 5.664 -12.148 -6.93 1 93.81 119 GLU B O 1
ATOM 2316 N N . ALA B 1 120 ? 7.652 -11.055 -6.855 1 95 120 ALA B N 1
ATOM 2317 C CA . ALA B 1 120 ? 7.012 -9.781 -7.141 1 95 120 ALA B CA 1
ATOM 2318 C C . ALA B 1 120 ? 6.793 -9.602 -8.641 1 95 120 ALA B C 1
ATOM 2320 O O . ALA B 1 120 ? 7.66 -9.945 -9.445 1 95 120 ALA B O 1
ATOM 2321 N N . VAL B 1 121 ? 5.66 -9.047 -8.984 1 91.12 121 VAL B N 1
ATOM 2322 C CA . VAL B 1 121 ? 5.301 -8.859 -10.391 1 91.12 121 VAL B CA 1
ATOM 2323 C C . VAL B 1 121 ? 5.203 -7.371 -10.703 1 91.12 121 VAL B C 1
ATOM 2325 O O . VAL B 1 121 ? 4.504 -6.629 -10.008 1 91.12 121 VAL B O 1
ATOM 2328 N N . PHE B 1 122 ? 5.898 -6.906 -11.695 1 90 122 PHE B N 1
ATOM 2329 C CA . PHE B 1 122 ? 5.887 -5.523 -12.156 1 90 122 PHE B CA 1
ATOM 2330 C C . PHE B 1 122 ? 5.34 -5.43 -13.57 1 90 122 PHE B C 1
ATOM 2332 O O . PHE B 1 122 ? 5.617 -6.293 -14.406 1 90 122 PHE B O 1
ATOM 2339 N N . GLU B 1 123 ? 4.609 -4.32 -13.734 1 86.31 123 GLU B N 1
ATOM 2340 C CA . GLU B 1 123 ? 4.051 -4.113 -15.07 1 86.31 123 GLU B CA 1
ATOM 2341 C C . GLU B 1 123 ? 4.406 -2.732 -15.609 1 86.31 123 GLU B C 1
ATOM 2343 O O . GLU B 1 123 ? 4.629 -1.798 -14.836 1 86.31 123 GLU B O 1
ATOM 2348 N N . ARG B 1 124 ? 4.527 -2.678 -16.859 1 77.81 124 ARG B N 1
ATOM 2349 C CA . ARG B 1 124 ? 4.695 -1.376 -17.484 1 77.81 124 ARG B CA 1
ATOM 2350 C C . ARG B 1 124 ? 3.357 -0.829 -17.984 1 77.81 124 ARG B C 1
ATOM 2352 O O . ARG B 1 124 ? 2.457 -1.596 -18.328 1 77.81 124 ARG B O 1
ATOM 2359 N N . ASP B 1 125 ? 3.248 0.48 -17.656 1 63.12 125 ASP B N 1
ATOM 2360 C CA . ASP B 1 125 ? 2.016 1.196 -17.969 1 63.12 125 ASP B CA 1
ATOM 2361 C C . ASP B 1 125 ? 1.44 0.745 -19.312 1 63.12 125 ASP B C 1
ATOM 2363 O O . ASP B 1 125 ? 2.156 0.692 -20.312 1 63.12 125 ASP B O 1
ATOM 2367 N N . GLY B 1 126 ? 0.159 0.475 -19.219 1 54.41 126 GLY B N 1
ATOM 2368 C CA . GLY B 1 126 ? -0.605 0.235 -20.438 1 54.41 126 GLY B CA 1
ATOM 2369 C C . GLY B 1 126 ? -0.369 -1.143 -21.031 1 54.41 126 GLY B C 1
ATOM 2370 O O . GLY B 1 126 ? -0.998 -1.514 -22.031 1 54.41 126 GLY B O 1
ATOM 2371 N N . LYS B 1 127 ? 0.687 -1.793 -20.469 1 56.03 127 LYS B N 1
ATOM 2372 C CA . LYS B 1 127 ? 0.94 -3.104 -21.062 1 56.03 127 LYS B CA 1
ATOM 2373 C C . LYS B 1 127 ? 0.544 -4.227 -20.109 1 56.03 127 LYS B C 1
ATOM 2375 O O . LYS B 1 127 ? 0.644 -4.07 -18.891 1 56.03 127 LYS B O 1
ATOM 2380 N N . ARG B 1 128 ? -0.224 -5.117 -20.656 1 55.28 128 ARG B N 1
ATOM 2381 C CA . ARG B 1 128 ? -0.649 -6.305 -19.922 1 55.28 128 ARG B CA 1
ATOM 2382 C C . ARG B 1 128 ? 0.518 -7.266 -19.719 1 55.28 128 ARG B C 1
ATOM 2384 O O . ARG B 1 128 ? 0.377 -8.281 -19.031 1 55.28 128 ARG B O 1
ATOM 2391 N N . THR B 1 129 ? 1.532 -6.906 -20.281 1 60.94 129 THR B N 1
ATOM 2392 C CA . THR B 1 129 ? 2.672 -7.805 -20.125 1 60.94 129 THR B CA 1
ATOM 2393 C C . THR B 1 129 ? 3.561 -7.355 -18.969 1 60.94 129 THR B C 1
ATOM 2395 O O . THR B 1 129 ? 3.895 -6.172 -18.859 1 60.94 129 THR B O 1
ATOM 2398 N N . PRO B 1 130 ? 3.699 -8.375 -18.094 1 63.94 130 PRO B N 1
ATOM 2399 C CA . PRO B 1 130 ? 4.621 -8.031 -17.016 1 63.94 130 PRO B CA 1
ATOM 2400 C C . PRO B 1 130 ? 5.941 -7.461 -17.531 1 63.94 130 PRO B C 1
ATOM 2402 O O . PRO B 1 130 ? 6.473 -7.934 -18.531 1 63.94 130 PRO B O 1
ATOM 2405 N N . ALA B 1 131 ? 6.277 -6.316 -17.016 1 67.12 131 ALA B N 1
ATOM 2406 C CA . ALA B 1 131 ? 7.613 -5.77 -17.234 1 67.12 131 ALA B CA 1
ATOM 2407 C C . ALA B 1 131 ? 8.688 -6.715 -16.719 1 67.12 131 ALA B C 1
ATOM 2409 O O . ALA B 1 131 ? 9.766 -6.824 -17.297 1 67.12 131 ALA B O 1
ATOM 2410 N N . GLY B 1 132 ? 8.266 -7.414 -15.57 1 82 132 GLY B N 1
ATOM 2411 C CA . GLY B 1 132 ? 9.219 -8.336 -14.984 1 82 132 GLY B CA 1
ATOM 2412 C C . GLY B 1 132 ? 8.727 -8.969 -13.695 1 82 132 GLY B C 1
ATOM 2413 O O . GLY B 1 132 ? 7.738 -8.508 -13.109 1 82 132 GLY B O 1
ATOM 2414 N N . VAL B 1 133 ? 9.406 -10.078 -13.461 1 86.56 133 VAL B N 1
ATOM 2415 C CA . VAL B 1 133 ? 9.18 -10.797 -12.219 1 86.56 133 VAL B CA 1
ATOM 2416 C C . VAL B 1 133 ? 10.5 -10.992 -11.477 1 86.56 133 VAL B C 1
ATOM 2418 O O . VAL B 1 133 ? 11.555 -11.125 -12.109 1 86.56 133 VAL B O 1
ATOM 2421 N N . THR B 1 134 ? 10.43 -10.867 -10.266 1 93.19 134 THR B N 1
ATOM 2422 C CA . THR B 1 134 ? 11.641 -11.055 -9.477 1 93.19 134 THR B CA 1
ATOM 2423 C C . THR B 1 134 ? 11.844 -12.523 -9.125 1 93.19 134 THR B C 1
ATOM 2425 O O . THR B 1 134 ? 10.977 -13.359 -9.398 1 93.19 134 THR B O 1
ATOM 2428 N N . SER B 1 135 ? 13.039 -12.711 -8.523 1 92.69 135 SER B N 1
ATOM 2429 C CA . SER B 1 135 ? 13.172 -13.961 -7.777 1 92.69 135 SER B CA 1
ATOM 2430 C C . SER B 1 135 ? 12.312 -13.953 -6.523 1 92.69 135 SER B C 1
ATOM 2432 O O . SER B 1 135 ? 11.594 -12.984 -6.262 1 92.69 135 SER B O 1
ATOM 2434 N N . LYS B 1 136 ? 12.406 -14.984 -5.812 1 94.44 136 LYS B N 1
ATOM 2435 C CA . LYS B 1 136 ? 11.555 -15.18 -4.641 1 94.44 136 LYS B CA 1
ATOM 2436 C C . LYS B 1 136 ? 11.758 -14.062 -3.625 1 94.44 136 LYS B C 1
ATOM 2438 O O . LYS B 1 136 ? 12.891 -13.711 -3.293 1 94.44 136 LYS B O 1
ATOM 2443 N N . VAL B 1 137 ? 10.688 -13.57 -3.143 1 96.19 137 VAL B N 1
ATOM 2444 C CA . VAL B 1 137 ? 10.68 -12.523 -2.127 1 96.19 137 VAL B CA 1
ATOM 2445 C C . VAL B 1 137 ? 10.953 -13.133 -0.753 1 96.19 137 VAL B C 1
ATOM 2447 O O . VAL B 1 137 ? 10.359 -14.148 -0.392 1 96.19 137 VAL B O 1
ATOM 2450 N N . GLU B 1 138 ? 11.773 -12.43 0.03 1 95 138 GLU B N 1
ATOM 2451 C CA . GLU B 1 138 ? 12.109 -12.906 1.367 1 95 138 GLU B CA 1
ATOM 2452 C C . GLU B 1 138 ? 11.508 -12.008 2.443 1 95 138 GLU B C 1
ATOM 2454 O O . GLU B 1 138 ? 11.25 -12.453 3.562 1 95 138 GLU B O 1
ATOM 2459 N N . ARG B 1 139 ? 11.367 -10.781 2.061 1 95.06 139 ARG B N 1
ATOM 2460 C CA . ARG B 1 139 ? 10.867 -9.797 3.012 1 95.06 139 ARG B CA 1
ATOM 2461 C C . ARG B 1 139 ? 10.18 -8.641 2.293 1 95.06 139 ARG B C 1
ATOM 2463 O O . ARG B 1 139 ? 10.617 -8.227 1.217 1 95.06 139 ARG B O 1
ATOM 2470 N N . VAL B 1 140 ? 9.086 -8.203 2.852 1 95.38 140 VAL B N 1
ATOM 2471 C CA . VAL B 1 140 ? 8.406 -7.004 2.377 1 95.38 140 VAL B CA 1
ATOM 2472 C C . VAL B 1 140 ? 8.258 -6.008 3.523 1 95.38 140 VAL B C 1
ATOM 2474 O O . VAL B 1 140 ? 7.715 -6.34 4.578 1 95.38 140 VAL B O 1
ATOM 2477 N N . VAL B 1 141 ? 8.766 -4.77 3.309 1 93.31 141 VAL B N 1
ATOM 2478 C CA . VAL B 1 141 ? 8.734 -3.738 4.34 1 93.31 141 VAL B CA 1
ATOM 2479 C C . VAL B 1 141 ? 7.965 -2.523 3.834 1 93.31 141 VAL B C 1
ATOM 2481 O O . VAL B 1 141 ? 8.297 -1.963 2.785 1 93.31 141 VAL B O 1
ATOM 2484 N N . LEU B 1 142 ? 6.965 -2.199 4.484 1 93.5 142 LEU B N 1
ATOM 2485 C CA . LEU B 1 142 ? 6.207 -0.986 4.195 1 93.5 142 LEU B CA 1
ATOM 2486 C C . LEU B 1 142 ? 6.59 0.135 5.156 1 93.5 142 LEU B C 1
ATOM 2488 O O . LEU B 1 142 ? 6.531 -0.039 6.375 1 93.5 142 LEU B O 1
ATOM 2492 N N . HIS B 1 143 ? 6.941 1.25 4.586 1 89.75 143 HIS B N 1
ATOM 2493 C CA . HIS B 1 143 ? 7.254 2.443 5.367 1 89.75 143 HIS B CA 1
ATOM 2494 C C . HIS B 1 143 ? 6.082 3.418 5.371 1 89.75 143 HIS B C 1
ATOM 2496 O O . HIS B 1 143 ? 5.637 3.865 4.312 1 89.75 143 HIS B O 1
ATOM 2502 N N . ILE B 1 144 ? 5.586 3.646 6.512 1 89.12 144 ILE B N 1
ATOM 2503 C CA . ILE B 1 144 ? 4.652 4.754 6.699 1 89.12 144 ILE B CA 1
ATOM 2504 C C . ILE B 1 144 ? 5.398 5.969 7.242 1 89.12 144 ILE B C 1
ATOM 2506 O O . ILE B 1 144 ? 5.848 5.969 8.391 1 89.12 144 ILE B O 1
ATOM 2510 N N . ARG B 1 145 ? 5.453 6.953 6.492 1 85.69 145 ARG B N 1
ATOM 2511 C CA . ARG B 1 145 ? 6.203 8.141 6.883 1 85.69 145 ARG B CA 1
ATOM 2512 C C . ARG B 1 145 ? 5.262 9.281 7.258 1 85.69 145 ARG B C 1
ATOM 2514 O O . ARG B 1 145 ? 4.316 9.586 6.523 1 85.69 145 ARG B O 1
ATOM 2521 N N . VAL B 1 146 ? 5.516 9.828 8.328 1 85.62 146 VAL B N 1
ATOM 2522 C CA . VAL B 1 146 ? 4.832 11.055 8.742 1 85.62 146 VAL B CA 1
ATOM 2523 C C . VAL B 1 146 ? 5.836 12.195 8.844 1 85.62 146 VAL B C 1
ATOM 2525 O O . VAL B 1 146 ? 6.773 12.148 9.641 1 85.62 146 VAL B O 1
ATOM 2528 N N . THR B 1 147 ? 5.613 13.156 8.039 1 84.12 147 THR B N 1
ATOM 2529 C CA . THR B 1 147 ? 6.473 14.336 8.023 1 84.12 147 THR B CA 1
ATOM 2530 C C . THR B 1 147 ? 5.77 15.523 8.664 1 84.12 147 THR B C 1
ATOM 2532 O O . THR B 1 147 ? 4.648 15.867 8.281 1 84.12 147 THR B O 1
ATOM 2535 N N . SER B 1 148 ? 6.414 16.109 9.609 1 84 148 SER B N 1
ATOM 2536 C CA . SER B 1 148 ? 5.926 17.344 10.242 1 84 148 SER B CA 1
ATOM 2537 C C . SER B 1 148 ? 6.668 18.562 9.719 1 84 148 SER B C 1
ATOM 2539 O O . SER B 1 148 ? 7.902 18.609 9.766 1 84 148 SER B O 1
ATOM 2541 N N . VAL B 1 149 ? 5.879 19.453 9.211 1 79.81 149 VAL B N 1
ATOM 2542 C CA . VAL B 1 149 ? 6.461 20.688 8.68 1 79.81 149 VAL B CA 1
ATOM 2543 C C . VAL B 1 149 ? 5.969 21.875 9.492 1 79.81 149 VAL B C 1
ATOM 2545 O O . VAL B 1 149 ? 4.762 22.094 9.625 1 79.81 149 VAL B O 1
ATOM 2548 N N . VAL B 1 150 ? 6.902 22.562 10.016 1 79.56 150 VAL B N 1
ATOM 2549 C CA . VAL B 1 150 ? 6.551 23.781 10.742 1 79.56 150 VAL B CA 1
ATOM 2550 C C . VAL B 1 150 ? 6.543 24.969 9.773 1 79.56 150 VAL B C 1
ATOM 2552 O O . VAL B 1 150 ? 7.543 25.234 9.109 1 79.56 150 VAL B O 1
ATOM 2555 N N . MET B 1 151 ? 5.359 25.516 9.602 1 71.88 151 MET B N 1
ATOM 2556 C CA . MET B 1 151 ? 5.227 26.625 8.664 1 71.88 151 MET B CA 1
ATOM 2557 C C . MET B 1 151 ? 5.234 27.969 9.406 1 71.88 151 MET B C 1
ATOM 2559 O O . MET B 1 151 ? 4.465 28.156 10.344 1 71.88 151 MET B O 1
ATOM 2563 N N . GLU B 1 152 ? 6.207 28.75 9.109 1 65.12 152 GLU B N 1
ATOM 2564 C CA . GLU B 1 152 ? 6.242 30.078 9.703 1 65.12 152 GLU B CA 1
ATOM 2565 C C . GLU B 1 152 ? 5.152 30.984 9.125 1 65.12 152 GLU B C 1
ATOM 2567 O O . GLU B 1 152 ? 4.582 31.812 9.836 1 65.12 152 GLU B O 1
ATOM 2572 N N . GLN B 1 153 ? 5.02 30.969 7.734 1 58.47 153 GLN B N 1
ATOM 2573 C CA . GLN B 1 153 ? 4.012 31.844 7.137 1 58.47 153 GLN B CA 1
ATOM 2574 C C . GLN B 1 153 ? 2.773 31.047 6.73 1 58.47 153 GLN B C 1
ATOM 2576 O O . GLN B 1 153 ? 2.885 29.906 6.281 1 58.47 153 GLN B O 1
ATOM 2581 N N . GLN B 1 154 ? 1.604 31.609 6.898 1 52.81 154 GLN B N 1
ATOM 2582 C CA . GLN B 1 154 ? 0.253 31.141 6.605 1 52.81 154 GLN B CA 1
ATOM 2583 C C . GLN B 1 154 ? 0.016 31.047 5.102 1 52.81 154 GLN B C 1
ATOM 2585 O O . GLN B 1 154 ? 0.376 31.953 4.352 1 52.81 154 GLN B O 1
ATOM 2590 N N . GLY B 1 155 ? 0.028 30.047 4.344 1 56.41 155 GLY B N 1
ATOM 2591 C CA . GLY B 1 155 ? -0.501 30 2.99 1 56.41 155 GLY B CA 1
ATOM 2592 C C . GLY B 1 155 ? 0.159 28.953 2.123 1 56.41 155 GLY B C 1
ATOM 2593 O O . GLY B 1 155 ? -0.328 28.641 1.033 1 56.41 155 GLY B O 1
ATOM 2594 N N . ALA B 1 156 ? 1.158 28.422 2.678 1 57.56 156 ALA B N 1
ATOM 2595 C CA . ALA B 1 156 ? 1.828 27.578 1.694 1 57.56 156 ALA B CA 1
ATOM 2596 C C . ALA B 1 156 ? 1.524 26.094 1.945 1 57.56 156 ALA B C 1
ATOM 2598 O O . ALA B 1 156 ? 2.287 25.219 1.532 1 57.56 156 ALA B O 1
ATOM 2599 N N . TRP B 1 157 ? 0.282 25.953 2.51 1 62.81 157 TRP B N 1
ATOM 2600 C CA . TRP B 1 157 ? -0.042 24.609 2.973 1 62.81 157 TRP B CA 1
ATOM 2601 C C . TRP B 1 157 ? -0.283 23.672 1.796 1 62.81 157 TRP B C 1
ATOM 2603 O O . TRP B 1 157 ? 0.244 22.547 1.765 1 62.81 157 TRP B O 1
ATOM 2613 N N . ASP B 1 158 ? -1.018 24.203 0.917 1 64.75 158 ASP B N 1
ATOM 2614 C CA . ASP B 1 158 ? -1.372 23.391 -0.244 1 64.75 158 ASP B CA 1
ATOM 2615 C C . ASP B 1 158 ? -0.135 23.031 -1.065 1 64.75 158 ASP B C 1
ATOM 2617 O O . ASP B 1 158 ? -0.015 21.906 -1.565 1 64.75 158 ASP B O 1
ATOM 2621 N N . ASP B 1 159 ? 0.741 23.984 -1 1 65.06 159 ASP B N 1
ATOM 2622 C CA . ASP B 1 159 ? 1.962 23.75 -1.766 1 65.06 159 ASP B CA 1
ATOM 2623 C C . ASP B 1 159 ? 2.83 22.688 -1.106 1 65.06 159 ASP B C 1
ATOM 2625 O O . ASP B 1 159 ? 3.379 21.812 -1.789 1 65.06 159 ASP B O 1
ATOM 2629 N N . VAL B 1 160 ? 2.814 22.734 0.173 1 63.84 160 VAL B N 1
ATOM 2630 C CA . VAL B 1 160 ? 3.641 21.797 0.92 1 63.84 160 VAL B CA 1
ATOM 2631 C C . VAL B 1 160 ? 3.037 20.391 0.83 1 63.84 160 VAL B C 1
ATOM 2633 O O . VAL B 1 160 ? 3.746 19.422 0.558 1 63.84 160 VAL B O 1
ATOM 2636 N N . THR B 1 161 ? 1.749 20.328 1.023 1 64.88 161 THR B N 1
ATOM 2637 C CA . THR B 1 161 ? 1.063 19.047 0.941 1 64.88 161 THR B CA 1
ATOM 2638 C C . THR B 1 161 ? 1.249 18.422 -0.438 1 64.88 161 THR B C 1
ATOM 2640 O O . THR B 1 161 ? 1.564 17.234 -0.551 1 64.88 161 THR B O 1
ATOM 2643 N N . SER B 1 162 ? 1.123 19.266 -1.408 1 66.44 162 SER B N 1
ATOM 2644 C CA . SER B 1 162 ? 1.254 18.766 -2.777 1 66.44 162 SER B CA 1
ATOM 2645 C C . SER B 1 162 ? 2.674 18.297 -3.059 1 66.44 162 SER B C 1
ATOM 2647 O O . SER B 1 162 ? 2.869 17.25 -3.688 1 66.44 162 SER B O 1
ATOM 2649 N N . ALA B 1 163 ? 3.582 19.016 -2.598 1 65.88 163 ALA B N 1
ATOM 2650 C CA . ALA B 1 163 ? 4.98 18.656 -2.814 1 65.88 163 ALA B CA 1
ATOM 2651 C C . ALA B 1 163 ? 5.309 17.312 -2.16 1 65.88 163 ALA B C 1
ATOM 2653 O O . ALA B 1 163 ? 6.082 16.531 -2.703 1 65.88 163 ALA B O 1
ATOM 2654 N N . PHE B 1 164 ? 4.664 17.141 -1.068 1 67.5 164 PHE B N 1
ATOM 2655 C CA . PHE B 1 164 ? 4.984 15.93 -0.315 1 67.5 164 PHE B CA 1
ATOM 2656 C C . PHE B 1 164 ? 4.184 14.742 -0.83 1 67.5 164 PHE B C 1
ATOM 2658 O O . PHE B 1 164 ? 4.68 13.609 -0.836 1 67.5 164 PHE B O 1
ATOM 2665 N N . LEU B 1 165 ? 3.029 15.023 -1.196 1 65.62 165 LEU B N 1
ATOM 2666 C CA . LEU B 1 165 ? 2.139 13.922 -1.537 1 65.62 165 LEU B CA 1
ATOM 2667 C C . LEU B 1 165 ? 2.234 13.586 -3.021 1 65.62 165 LEU B C 1
ATOM 2669 O O . LEU B 1 165 ? 1.908 12.469 -3.432 1 65.62 165 LEU B O 1
ATOM 2673 N N . HIS B 1 166 ? 2.66 14.586 -3.826 1 59.75 166 HIS B N 1
ATOM 2674 C CA . HIS B 1 166 ? 2.791 14.398 -5.266 1 59.75 166 HIS B CA 1
ATOM 2675 C C . HIS B 1 166 ? 4.234 14.586 -5.715 1 59.75 166 HIS B C 1
ATOM 2677 O O . HIS B 1 166 ? 4.535 15.492 -6.5 1 59.75 166 HIS B O 1
ATOM 2683 N N . PRO B 1 167 ? 5.055 13.797 -5.195 1 49.97 167 PRO B N 1
ATOM 2684 C CA . PRO B 1 167 ? 6.445 14.117 -5.516 1 49.97 167 PRO B CA 1
ATOM 2685 C C . PRO B 1 167 ? 6.742 14.039 -7.012 1 49.97 167 PRO B C 1
ATOM 2687 O O . PRO B 1 167 ? 7.645 14.719 -7.508 1 49.97 167 PRO B O 1
ATOM 2690 N N . SER B 1 168 ? 6.297 13.023 -7.68 1 47.25 168 SER B N 1
ATOM 2691 C CA . SER B 1 168 ? 6.637 12.898 -9.094 1 47.25 168 SER B CA 1
ATOM 2692 C C . SER B 1 168 ? 6.156 14.117 -9.883 1 47.25 168 SER B C 1
ATOM 2694 O O . SER B 1 168 ? 6.504 14.281 -11.055 1 47.25 168 SER B O 1
ATOM 2696 N N . PHE B 1 169 ? 5.133 14.711 -9.422 1 39.34 169 PHE B N 1
ATOM 2697 C CA . PHE B 1 169 ? 4.82 15.922 -10.18 1 39.34 169 PHE B CA 1
ATOM 2698 C C . PHE B 1 169 ? 5.895 16.984 -9.969 1 39.34 169 PHE B C 1
ATOM 2700 O O . PHE B 1 169 ? 5.668 17.969 -9.266 1 39.34 169 PHE B O 1
ATOM 2707 N N . GLY B 1 170 ? 6.809 16.719 -9.477 1 32.97 170 GLY B N 1
ATOM 2708 C CA . GLY B 1 170 ? 7.875 17.703 -9.5 1 32.97 170 GLY B CA 1
ATOM 2709 C C . GLY B 1 170 ? 7.918 18.5 -10.797 1 32.97 170 GLY B C 1
ATOM 2710 O O . GLY B 1 170 ? 7.258 18.141 -11.773 1 32.97 170 GLY B O 1
ATOM 2711 N N . HIS B 1 171 ? 8.969 19.469 -10.812 1 29.06 171 HIS B N 1
ATOM 2712 C CA . HIS B 1 171 ? 9.242 20.578 -11.727 1 29.06 171 HIS B CA 1
ATOM 2713 C C . HIS B 1 171 ? 9.383 20.094 -13.156 1 29.06 171 HIS B C 1
ATOM 2715 O O . HIS B 1 171 ? 10.453 19.625 -13.555 1 29.06 171 HIS B O 1
ATOM 2721 N N . ARG B 1 172 ? 8.578 19.453 -13.812 1 30.34 172 ARG B N 1
ATOM 2722 C CA . ARG B 1 172 ? 8.836 19.734 -15.219 1 30.34 172 ARG B CA 1
ATOM 2723 C C . ARG B 1 172 ? 9.164 21.203 -15.422 1 30.34 172 ARG B C 1
ATOM 2725 O O . ARG B 1 172 ? 8.281 22.062 -15.32 1 30.34 172 ARG B O 1
ATOM 2732 N N . GLY B 1 173 ? 10.133 21.703 -14.922 1 22.45 173 GLY B N 1
ATOM 2733 C CA . GLY B 1 173 ? 10.664 22.938 -15.445 1 22.45 173 GLY B CA 1
ATOM 2734 C C . GLY B 1 173 ? 10.484 23.078 -16.953 1 22.45 173 GLY B C 1
ATOM 2735 O O . GLY B 1 173 ? 10.523 22.094 -17.672 1 22.45 173 GLY B O 1
ATOM 2736 N N . SER B 1 174 ? 9.82 24.156 -17.375 1 22.64 174 SER B N 1
ATOM 2737 C CA . SER B 1 174 ? 9.984 24.875 -18.625 1 22.64 174 SER B CA 1
ATOM 2738 C C . SER B 1 174 ? 11.406 24.734 -19.156 1 22.64 174 SER B C 1
ATOM 2740 O O . SER B 1 174 ? 12.352 25.25 -18.547 1 22.64 174 SER B O 1
ATOM 2742 N N . ARG B 1 175 ? 11.875 23.625 -19.719 1 21.3 175 ARG B N 1
ATOM 2743 C CA . ARG B 1 175 ? 12.719 24.047 -20.844 1 21.3 175 ARG B CA 1
ATOM 2744 C C . ARG B 1 175 ? 11.875 24.609 -21.984 1 21.3 175 ARG B C 1
ATOM 2746 O O . ARG B 1 175 ? 10.812 24.062 -22.312 1 21.3 175 ARG B O 1
#

pLDDT: mean 73.71, std 22.63, range [21.3, 97.75]